Protein AF-A0A318KKP7-F1 (afdb_monomer_lite)

Foldseek 3Di:
DVCLLPPDDDPVNLVLVLLVVCVVVPHDRPVPDDDDDDDPLSDQDDDDPQFQKQFAKKFQWPQFEPADGGDIDGDDSDDDDDDDDDPVNCPVSVLLVLVQQADEPDNVDDGAGHPVDPVCRVPWIKIWTWIATNNDTDIDIDTVVDRRDSSRHSDYRDDPVSVCVVPVPPDPPPVQDPPVVSVVCCVPPSVVVSVVVVVVVVVVDDPDCPVVPVVCPPDPVNVVVVVVVVQVPDPPRPPPVPPPVPPPPDDD

Radius of gyration: 27.99 Å; chains: 1; bounding box: 75×48×77 Å

Structure (mmCIF, N/CA/C/O backbone):
data_AF-A0A318KKP7-F1
#
_entry.id   AF-A0A318KKP7-F1
#
loop_
_atom_site.group_PDB
_atom_site.id
_atom_site.type_symbol
_atom_site.label_atom_id
_atom_site.label_alt_id
_atom_site.label_comp_id
_atom_site.label_asym_id
_atom_site.label_entity_id
_atom_site.label_seq_id
_atom_site.pdbx_PDB_ins_code
_atom_site.Cartn_x
_atom_site.Cartn_y
_atom_site.Cartn_z
_atom_site.occupancy
_atom_site.B_iso_or_equiv
_atom_site.auth_seq_id
_atom_site.auth_comp_id
_atom_site.auth_asym_id
_atom_site.auth_atom_id
_atom_site.pdbx_PDB_model_num
ATOM 1 N N . MET A 1 1 ? 14.907 -3.553 -11.449 1.00 45.72 1 MET A N 1
ATOM 2 C CA . MET A 1 1 ? 14.123 -4.561 -10.695 1.00 45.72 1 MET A CA 1
ATOM 3 C C . MET A 1 1 ? 13.084 -3.948 -9.751 1.00 45.72 1 MET A C 1
ATOM 5 O O . MET A 1 1 ? 11.955 -4.408 -9.798 1.00 45.72 1 MET A O 1
ATOM 9 N N . ARG A 1 2 ? 13.374 -2.872 -8.989 1.00 40.62 2 ARG A N 1
ATOM 10 C CA . ARG A 1 2 ? 12.388 -2.161 -8.124 1.00 40.62 2 ARG A CA 1
ATOM 11 C C . ARG A 1 2 ? 11.028 -1.837 -8.784 1.00 40.62 2 ARG A C 1
ATOM 13 O O . ARG A 1 2 ? 10.021 -1.772 -8.095 1.00 40.62 2 ARG A O 1
ATOM 20 N N . ARG A 1 3 ? 10.989 -1.646 -10.108 1.00 49.69 3 ARG A N 1
ATOM 21 C CA . ARG A 1 3 ? 9.778 -1.257 -10.857 1.00 49.69 3 ARG A CA 1
ATOM 22 C C . ARG A 1 3 ? 8.903 -2.411 -11.344 1.00 49.69 3 ARG A C 1
ATOM 24 O O . ARG A 1 3 ? 7.783 -2.170 -11.757 1.00 49.69 3 ARG A O 1
ATOM 31 N N . LEU A 1 4 ? 9.390 -3.650 -11.279 1.00 43.56 4 LEU A N 1
ATOM 32 C CA . LEU A 1 4 ? 8.602 -4.828 -11.656 1.00 43.56 4 LEU A CA 1
ATOM 33 C C . LEU A 1 4 ? 7.546 -5.187 -10.595 1.00 43.56 4 LEU A C 1
ATOM 35 O O . LEU A 1 4 ? 6.526 -5.770 -10.927 1.00 43.56 4 LEU A O 1
ATOM 39 N N . PHE A 1 5 ? 7.773 -4.773 -9.344 1.00 45.41 5 PHE A N 1
ATOM 40 C CA . PHE A 1 5 ? 6.829 -4.901 -8.226 1.00 45.41 5 PHE A CA 1
ATOM 41 C C . PHE A 1 5 ? 5.981 -3.636 -8.007 1.00 45.41 5 PHE A C 1
ATOM 43 O O . PHE A 1 5 ? 5.193 -3.566 -7.066 1.00 45.41 5 PHE A O 1
ATOM 50 N N . GLN A 1 6 ? 6.158 -2.600 -8.834 1.00 47.88 6 GLN A N 1
ATOM 51 C CA . GLN A 1 6 ? 5.255 -1.453 -8.829 1.00 47.88 6 GLN A CA 1
ATOM 52 C C . GLN A 1 6 ? 4.028 -1.830 -9.661 1.00 47.88 6 GLN A C 1
ATOM 54 O O . GLN A 1 6 ? 4.164 -2.169 -10.831 1.00 47.88 6 GLN A O 1
ATOM 59 N N . ASN A 1 7 ? 2.834 -1.740 -9.063 1.00 47.88 7 ASN A N 1
ATOM 60 C CA . ASN A 1 7 ? 1.544 -2.090 -9.684 1.00 47.88 7 ASN A CA 1
ATOM 61 C C . ASN A 1 7 ? 1.228 -1.336 -10.994 1.00 47.88 7 ASN A C 1
ATOM 63 O O . ASN A 1 7 ? 0.222 -1.624 -11.637 1.00 47.88 7 ASN A O 1
ATOM 67 N N . THR A 1 8 ? 2.055 -0.371 -11.400 1.00 53.19 8 THR A N 1
ATOM 68 C CA . THR A 1 8 ? 1.902 0.389 -12.639 1.00 53.19 8 THR A CA 1
ATOM 69 C C . THR A 1 8 ? 3.241 0.538 -13.355 1.00 53.19 8 THR A C 1
ATOM 71 O O . THR A 1 8 ? 4.118 1.287 -12.924 1.00 53.19 8 THR A O 1
ATOM 74 N N . LEU A 1 9 ? 3.369 -0.163 -14.482 1.00 65.12 9 LEU A N 1
ATOM 75 C CA . LEU A 1 9 ? 4.415 0.032 -15.487 1.00 65.12 9 LEU A CA 1
ATOM 76 C C . LEU A 1 9 ? 4.058 1.268 -16.326 1.00 65.12 9 LEU A C 1
ATOM 78 O O . LEU A 1 9 ? 3.361 1.168 -17.337 1.00 65.12 9 LEU A O 1
ATOM 82 N N . ASP A 1 10 ? 4.483 2.445 -15.871 1.00 71.19 10 ASP A N 1
ATOM 83 C CA . ASP A 1 10 ? 4.349 3.680 -16.644 1.00 71.19 10 ASP A CA 1
ATOM 84 C C . ASP A 1 10 ? 5.422 3.779 -17.748 1.00 71.19 10 ASP A C 1
ATOM 86 O O . ASP A 1 10 ? 6.400 3.023 -17.786 1.00 71.19 10 ASP A O 1
ATOM 90 N N . ASN A 1 11 ? 5.235 4.706 -18.692 1.00 76.12 11 ASN A N 1
ATOM 91 C CA . ASN A 1 11 ? 6.184 4.892 -19.796 1.00 76.12 11 ASN A CA 1
ATOM 92 C C . ASN A 1 11 ? 7.583 5.285 -19.286 1.00 76.12 11 ASN A C 1
ATOM 94 O O . ASN A 1 11 ? 8.581 4.809 -19.820 1.00 76.12 11 ASN A O 1
ATOM 98 N N . GLY A 1 12 ? 7.666 6.048 -18.190 1.00 80.25 12 GLY A N 1
ATOM 99 C CA . GLY A 1 12 ? 8.940 6.390 -17.554 1.00 80.25 12 GLY A CA 1
ATOM 100 C C . GLY A 1 12 ? 9.679 5.173 -16.981 1.00 80.25 12 GLY A C 1
ATOM 101 O O . GLY A 1 12 ? 10.904 5.094 -17.051 1.00 80.25 12 GLY A O 1
ATOM 102 N N . ALA A 1 13 ? 8.966 4.180 -16.442 1.00 76.38 13 ALA A N 1
ATOM 103 C CA . ALA A 1 13 ? 9.539 2.905 -16.017 1.00 76.38 13 ALA A CA 1
ATOM 104 C C . ALA A 1 13 ? 10.099 2.099 -17.182 1.00 76.38 13 ALA A C 1
ATOM 106 O O . ALA A 1 13 ? 11.169 1.509 -17.037 1.00 76.38 13 ALA A O 1
ATOM 107 N N . LEU A 1 14 ? 9.424 2.102 -18.330 1.00 82.00 14 LEU A N 1
ATOM 108 C CA . LEU A 1 14 ? 9.930 1.451 -19.538 1.00 82.00 14 LEU A CA 1
ATOM 109 C C . LEU A 1 14 ? 11.170 2.151 -20.095 1.00 82.00 14 LEU A C 1
ATOM 111 O O . LEU A 1 14 ? 12.113 1.473 -20.502 1.00 82.00 14 LEU A O 1
ATOM 115 N N . ASP A 1 15 ? 11.205 3.482 -20.072 1.00 84.19 15 ASP A N 1
ATOM 116 C CA . ASP A 1 15 ? 12.371 4.264 -20.495 1.00 84.19 15 ASP A CA 1
ATOM 117 C C . ASP A 1 15 ? 13.596 3.963 -19.633 1.00 84.19 15 ASP A C 1
ATOM 119 O O . ASP A 1 15 ? 14.684 3.704 -20.152 1.00 84.19 15 ASP A O 1
ATOM 123 N N . ASP A 1 16 ? 13.407 3.918 -18.317 1.00 83.12 16 ASP A N 1
ATOM 124 C CA . ASP A 1 16 ? 14.482 3.606 -17.383 1.00 83.12 16 ASP A CA 1
ATOM 125 C C . ASP A 1 16 ? 14.960 2.154 -17.525 1.00 83.12 16 ASP A C 1
ATOM 127 O O . ASP A 1 16 ? 16.164 1.897 -17.478 1.00 83.12 16 ASP A O 1
ATOM 131 N N . LEU A 1 17 ? 14.045 1.196 -17.730 1.00 84.31 17 LEU A N 1
ATOM 132 C CA . LEU A 1 17 ? 14.397 -0.202 -18.012 1.00 84.31 17 LEU A CA 1
ATOM 133 C C . LEU A 1 17 ? 15.201 -0.327 -19.308 1.00 84.31 17 LEU A C 1
ATOM 135 O O . LEU A 1 17 ? 16.192 -1.056 -19.346 1.00 84.31 17 LEU A O 1
ATOM 139 N N . TYR A 1 18 ? 14.809 0.410 -20.346 1.00 86.50 18 TYR A N 1
ATOM 140 C CA . TYR A 1 18 ? 15.514 0.428 -21.621 1.00 86.50 18 TYR A CA 1
ATOM 141 C C . TYR A 1 18 ? 16.923 1.028 -21.493 1.00 86.50 18 TYR A C 1
ATOM 143 O O . TYR A 1 18 ? 17.888 0.455 -21.999 1.00 86.50 18 TYR A O 1
ATOM 151 N N . ALA A 1 19 ? 17.074 2.127 -20.749 1.00 85.88 19 ALA A N 1
ATOM 152 C CA . ALA A 1 19 ? 18.379 2.721 -20.461 1.00 85.88 19 ALA A CA 1
ATOM 153 C C . ALA A 1 19 ? 19.286 1.778 -19.649 1.00 85.88 19 ALA A C 1
ATOM 155 O O . ALA A 1 19 ? 20.465 1.621 -19.969 1.00 85.88 19 ALA A O 1
ATOM 156 N N . MET A 1 20 ? 18.735 1.083 -18.649 1.00 85.12 20 MET A N 1
ATOM 157 C CA . MET A 1 20 ? 19.473 0.075 -17.878 1.00 85.12 20 MET A CA 1
ATOM 158 C C . MET A 1 20 ? 19.903 -1.120 -18.743 1.00 85.12 20 MET A C 1
ATOM 160 O O . MET A 1 20 ? 21.027 -1.600 -18.593 1.00 85.12 20 MET A O 1
ATOM 164 N N . LEU A 1 21 ? 19.056 -1.575 -19.676 1.00 85.94 21 LEU A N 1
ATOM 165 C CA . LEU A 1 21 ? 19.415 -2.624 -20.636 1.00 85.94 21 LEU A CA 1
ATOM 166 C C . LEU A 1 21 ? 20.615 -2.198 -21.493 1.00 85.94 21 LEU A C 1
ATOM 168 O O . LEU A 1 21 ? 21.586 -2.946 -21.605 1.00 85.94 21 LEU A O 1
ATOM 172 N N . LYS A 1 22 ? 20.594 -0.978 -22.036 1.00 84.25 22 LYS A N 1
ATOM 173 C CA . LYS A 1 22 ? 21.719 -0.405 -22.791 1.00 84.25 22 LYS A CA 1
ATOM 174 C C . LYS A 1 22 ? 22.996 -0.296 -21.957 1.00 84.25 22 LYS A C 1
ATOM 176 O O . LYS A 1 22 ? 24.068 -0.693 -22.414 1.00 84.25 22 LYS A O 1
ATOM 181 N N . SER A 1 23 ? 22.874 0.169 -20.716 1.00 85.69 23 SER A N 1
ATOM 182 C CA . SER A 1 23 ? 23.992 0.247 -19.771 1.00 85.69 23 SER A CA 1
ATOM 183 C C . SER A 1 23 ? 24.607 -1.127 -19.487 1.00 85.69 23 SER A C 1
ATOM 185 O O . SER A 1 23 ? 25.830 -1.272 -19.486 1.00 85.69 23 SER A O 1
ATOM 187 N N . SER A 1 24 ? 23.783 -2.178 -19.379 1.00 82.50 24 SER A N 1
ATOM 188 C CA . SER A 1 24 ? 24.258 -3.553 -19.151 1.00 82.50 24 SER A CA 1
ATOM 189 C C . SER A 1 24 ? 25.133 -4.114 -20.282 1.00 82.50 24 SER A C 1
ATOM 191 O O . SER A 1 24 ? 26.017 -4.932 -20.025 1.00 82.50 24 SER A O 1
ATOM 193 N N . VAL A 1 25 ? 24.942 -3.642 -21.521 1.00 83.19 25 VAL A N 1
ATOM 194 C CA . VAL A 1 25 ? 25.795 -3.986 -22.675 1.00 83.19 25 VAL A CA 1
ATOM 195 C C . VAL A 1 25 ? 26.921 -2.968 -22.906 1.00 83.19 25 VAL A C 1
ATOM 197 O O . VAL A 1 25 ? 27.724 -3.120 -23.827 1.00 83.19 25 VAL A O 1
ATOM 200 N N . GLY A 1 26 ? 27.034 -1.963 -22.032 1.00 79.81 26 GLY A N 1
ATOM 201 C CA . GLY A 1 26 ? 28.121 -0.991 -22.005 1.00 79.81 26 GLY A CA 1
ATOM 202 C C . GLY A 1 26 ? 27.895 0.271 -22.836 1.00 79.81 26 GLY A C 1
ATOM 203 O O . GLY A 1 26 ? 28.882 0.927 -23.175 1.00 79.81 26 GLY A O 1
ATOM 204 N N . LEU A 1 27 ? 26.644 0.603 -23.174 1.00 81.81 27 LEU A N 1
ATOM 205 C CA . LEU A 1 27 ? 26.275 1.910 -23.724 1.00 81.81 27 LEU A CA 1
ATOM 206 C C . LEU A 1 27 ? 26.080 2.908 -22.579 1.00 81.81 27 LEU A C 1
ATOM 208 O O . LEU A 1 27 ? 25.471 2.582 -21.564 1.00 81.81 27 LEU A O 1
ATOM 212 N N . VAL A 1 28 ? 26.594 4.126 -22.735 1.00 82.06 28 VAL A N 1
ATOM 213 C CA . VAL A 1 28 ? 26.529 5.145 -21.680 1.00 82.06 28 VAL A CA 1
ATOM 214 C C . VAL A 1 28 ? 25.075 5.532 -21.421 1.00 82.06 28 VAL A C 1
ATOM 216 O O . VAL A 1 28 ? 24.368 5.947 -22.336 1.00 82.06 28 VAL A O 1
ATOM 219 N N . ASP A 1 29 ? 24.646 5.426 -20.165 1.00 82.00 29 ASP A N 1
ATOM 220 C CA . ASP A 1 29 ? 23.401 6.032 -19.705 1.00 82.00 29 ASP A CA 1
ATOM 221 C C . ASP A 1 29 ? 23.683 7.472 -19.243 1.00 82.00 29 ASP A C 1
ATOM 223 O O . ASP A 1 29 ? 24.410 7.647 -18.260 1.00 82.00 29 ASP A O 1
ATOM 227 N N . PRO A 1 30 ? 23.107 8.503 -19.892 1.00 76.94 30 PRO A N 1
ATOM 228 C CA . PRO A 1 30 ? 23.309 9.905 -19.516 1.00 76.94 30 PRO A CA 1
ATOM 229 C C . PRO A 1 30 ? 22.932 10.221 -18.064 1.00 76.94 30 PRO A C 1
ATOM 231 O O . PRO A 1 30 ? 23.436 11.185 -17.495 1.00 76.94 30 PRO A O 1
ATOM 234 N N . TYR A 1 31 ? 22.050 9.415 -17.467 1.00 80.88 31 TYR A N 1
ATOM 235 C CA . TYR A 1 31 ? 21.530 9.625 -16.116 1.00 80.88 31 TYR A CA 1
ATOM 236 C C . TYR A 1 31 ? 22.149 8.685 -15.072 1.00 80.88 31 TYR A C 1
ATOM 238 O O . TYR A 1 31 ? 21.756 8.736 -13.908 1.00 80.88 31 TYR A O 1
ATOM 246 N N . GLY A 1 32 ? 23.100 7.827 -15.466 1.00 79.25 32 GLY A N 1
ATOM 247 C CA . GLY A 1 32 ? 23.837 6.955 -14.545 1.00 79.25 32 GLY A CA 1
ATOM 248 C C . GLY A 1 32 ? 22.955 6.022 -13.710 1.00 79.25 32 GLY A C 1
ATOM 249 O O . GLY A 1 32 ? 23.274 5.746 -12.552 1.00 79.25 32 GLY A O 1
ATOM 250 N N . ARG A 1 33 ? 21.825 5.556 -14.254 1.00 80.56 33 ARG A N 1
ATOM 251 C CA . ARG A 1 33 ? 20.871 4.722 -13.518 1.00 80.56 33 ARG A CA 1
ATOM 252 C C . ARG A 1 33 ? 21.504 3.374 -13.191 1.00 80.56 33 ARG A C 1
ATOM 254 O O . ARG A 1 33 ? 22.073 2.709 -14.057 1.00 80.56 33 ARG A O 1
ATOM 261 N N . THR A 1 34 ? 21.336 2.929 -11.949 1.00 75.75 34 THR A N 1
ATOM 262 C CA . THR A 1 34 ? 21.840 1.636 -11.478 1.00 75.75 34 THR A CA 1
ATOM 263 C C . THR A 1 34 ? 20.695 0.704 -11.072 1.00 75.75 34 THR A C 1
ATOM 265 O O . THR A 1 34 ? 19.722 1.131 -10.438 1.00 75.75 34 THR A O 1
ATOM 268 N N . PRO A 1 35 ? 20.761 -0.590 -11.435 1.00 72.75 35 PRO A N 1
ATOM 269 C CA . PRO A 1 35 ? 19.758 -1.551 -11.010 1.00 72.75 35 PRO A CA 1
ATOM 270 C C . PRO A 1 35 ? 19.915 -1.848 -9.513 1.00 72.75 35 PRO A C 1
ATOM 272 O O . PRO A 1 35 ? 20.942 -2.355 -9.076 1.00 72.75 35 PRO A O 1
ATOM 275 N N . ALA A 1 36 ? 18.866 -1.591 -8.731 1.00 74.88 36 ALA A N 1
ATOM 276 C CA . ALA A 1 36 ? 18.776 -2.063 -7.350 1.00 74.88 36 ALA A CA 1
ATOM 277 C C . ALA A 1 36 ? 18.428 -3.570 -7.324 1.00 74.88 36 ALA A C 1
ATOM 279 O O . ALA A 1 36 ? 17.392 -3.936 -7.903 1.00 74.88 36 ALA A O 1
ATOM 280 N N . PRO A 1 37 ? 19.251 -4.434 -6.691 1.00 69.50 37 PRO A N 1
ATOM 281 C CA . PRO A 1 37 ? 18.959 -5.859 -6.529 1.00 69.50 37 PRO A CA 1
ATOM 282 C C . PRO A 1 37 ? 17.680 -6.118 -5.728 1.00 69.50 37 PRO A C 1
ATOM 284 O O . PRO A 1 37 ? 17.201 -5.263 -4.982 1.00 69.50 37 PRO A O 1
ATOM 287 N N . LEU A 1 38 ? 17.124 -7.322 -5.877 1.00 60.47 38 LEU A N 1
ATOM 288 C CA . LEU A 1 38 ? 16.048 -7.788 -5.010 1.00 60.47 38 LEU A CA 1
ATOM 289 C C . LEU A 1 38 ? 16.592 -7.925 -3.573 1.00 60.47 38 LEU A C 1
ATOM 291 O O . LEU A 1 38 ? 17.623 -8.561 -3.379 1.00 60.47 38 LEU A O 1
ATOM 295 N N . CYS A 1 39 ? 15.919 -7.343 -2.580 1.00 61.31 39 CYS A N 1
ATOM 296 C CA . CYS A 1 39 ? 16.236 -7.497 -1.165 1.00 61.31 39 CYS A CA 1
ATOM 297 C C . CYS A 1 39 ? 14.995 -7.996 -0.419 1.00 61.31 39 CYS A C 1
ATOM 299 O O . CYS A 1 39 ? 13.905 -8.085 -0.989 1.00 61.31 39 CYS A O 1
ATOM 301 N N . GLN A 1 40 ? 15.167 -8.324 0.859 1.00 60.50 40 GLN A N 1
ATOM 302 C CA . GLN A 1 40 ? 14.099 -8.844 1.709 1.00 60.50 40 GLN A CA 1
ATOM 303 C C . GLN A 1 40 ? 12.921 -7.863 1.845 1.00 60.50 40 GLN A C 1
ATOM 305 O O . GLN A 1 40 ? 11.782 -8.309 1.906 1.00 60.50 40 GLN A O 1
ATOM 310 N N . ASP A 1 41 ? 13.170 -6.552 1.748 1.00 58.62 41 ASP A N 1
ATOM 311 C CA . ASP A 1 41 ? 12.123 -5.515 1.730 1.00 58.62 41 ASP A CA 1
ATOM 312 C C . ASP A 1 41 ? 11.204 -5.594 0.496 1.00 58.62 41 ASP A C 1
ATOM 314 O O . ASP A 1 41 ? 10.139 -4.979 0.468 1.00 58.62 41 ASP A O 1
ATOM 318 N N . HIS A 1 42 ? 11.613 -6.321 -0.551 1.00 58.44 42 HIS A N 1
ATOM 319 C CA . HIS A 1 42 ? 10.830 -6.518 -1.774 1.00 58.44 42 HIS A CA 1
ATOM 320 C C . HIS A 1 42 ? 10.004 -7.812 -1.758 1.00 58.44 42 HIS A C 1
ATOM 322 O O . HIS A 1 42 ? 9.198 -8.024 -2.666 1.00 58.44 42 HIS A O 1
ATOM 328 N N . LEU A 1 43 ? 10.216 -8.691 -0.775 1.00 59.75 43 LEU A N 1
ATOM 329 C CA . LEU A 1 43 ? 9.534 -9.978 -0.683 1.00 59.75 43 LEU A CA 1
ATOM 330 C C . LEU A 1 43 ? 8.349 -9.907 0.289 1.00 59.75 43 LEU A C 1
ATOM 332 O O . LEU A 1 43 ? 8.422 -9.223 1.310 1.00 59.75 43 LEU A O 1
ATOM 336 N N . PRO A 1 44 ? 7.249 -10.630 0.009 1.00 52.97 44 PRO A N 1
ATOM 337 C CA . PRO A 1 44 ? 6.169 -10.772 0.974 1.00 52.97 44 PRO A CA 1
ATOM 338 C C . PRO A 1 44 ? 6.694 -11.465 2.238 1.00 52.97 44 PRO A C 1
ATOM 340 O O . PRO A 1 44 ? 7.291 -12.539 2.173 1.00 52.97 44 PRO A O 1
ATOM 343 N N . VAL A 1 45 ? 6.445 -10.866 3.399 1.00 56.22 45 VAL A N 1
ATOM 344 C CA . VAL A 1 45 ? 6.813 -11.459 4.685 1.00 56.22 45 VAL A CA 1
ATOM 345 C C . VAL A 1 45 ? 5.828 -12.581 5.009 1.00 56.22 45 VAL A C 1
ATOM 347 O O . VAL A 1 45 ? 4.657 -12.334 5.294 1.00 56.22 45 VAL A O 1
ATOM 350 N N . THR A 1 46 ? 6.288 -13.829 4.970 1.00 50.84 46 THR A N 1
ATOM 351 C CA . THR A 1 46 ? 5.588 -14.959 5.593 1.00 50.84 46 THR A CA 1
ATOM 352 C C . THR A 1 46 ? 5.905 -14.964 7.081 1.00 50.84 46 THR A C 1
ATOM 354 O O . THR A 1 46 ? 6.980 -15.406 7.481 1.00 50.84 46 THR A O 1
ATOM 357 N N . ALA A 1 47 ? 4.985 -14.464 7.905 1.00 52.59 47 ALA A N 1
ATOM 358 C CA . ALA A 1 47 ? 5.086 -14.652 9.347 1.00 52.59 47 ALA A CA 1
ATOM 359 C C . ALA A 1 47 ? 4.946 -16.140 9.698 1.00 52.59 47 ALA A C 1
ATOM 361 O O . ALA A 1 47 ? 4.131 -16.861 9.110 1.00 52.59 47 ALA A O 1
ATOM 362 N N . ALA A 1 48 ? 5.739 -16.604 10.664 1.00 52.72 48 ALA A N 1
ATOM 363 C CA . ALA A 1 48 ? 5.548 -17.917 11.262 1.00 52.72 48 ALA A CA 1
ATOM 364 C C . ALA A 1 48 ? 4.158 -17.981 11.928 1.00 52.72 48 ALA A C 1
ATOM 366 O O . ALA A 1 48 ? 3.651 -16.975 12.420 1.00 52.72 48 ALA A O 1
ATOM 367 N N . LYS A 1 49 ? 3.535 -19.169 11.962 1.00 50.19 49 LYS A N 1
ATOM 368 C CA . LYS A 1 49 ? 2.141 -19.388 12.418 1.00 50.19 49 LYS A CA 1
ATOM 369 C C . LYS A 1 49 ? 1.784 -18.812 13.806 1.00 50.19 49 LYS A C 1
ATOM 371 O O . LYS A 1 49 ? 0.598 -18.683 14.080 1.00 50.19 49 LYS A O 1
ATOM 376 N N . ASN A 1 50 ? 2.760 -18.462 14.649 1.00 51.66 50 ASN A N 1
ATOM 377 C CA . ASN A 1 50 ? 2.542 -17.915 15.995 1.00 51.66 50 ASN A CA 1
ATOM 378 C C . ASN A 1 50 ? 2.705 -16.385 16.121 1.00 51.66 50 ASN A C 1
ATOM 380 O O . ASN A 1 50 ? 2.476 -15.865 17.209 1.00 51.66 50 ASN A O 1
ATOM 384 N N . ASP A 1 51 ? 3.017 -15.665 15.037 1.00 65.56 51 ASP A N 1
ATOM 385 C CA . ASP A 1 51 ? 3.247 -14.205 15.051 1.00 65.56 51 ASP A CA 1
ATOM 386 C C . ASP A 1 51 ? 2.150 -13.402 14.322 1.00 65.56 51 ASP A C 1
ATOM 388 O O . ASP A 1 51 ? 2.365 -12.264 13.905 1.00 65.56 51 ASP A O 1
ATOM 392 N N . ALA A 1 52 ? 0.962 -13.982 14.118 1.00 74.50 52 ALA A N 1
ATOM 393 C CA . ALA A 1 52 ? -0.136 -13.272 13.463 1.00 74.50 52 ALA A CA 1
ATOM 394 C C . ALA A 1 52 ? -0.619 -12.098 14.334 1.00 74.50 52 ALA A C 1
ATOM 396 O O . ALA A 1 52 ? -1.042 -12.297 15.475 1.00 74.50 52 ALA A O 1
ATOM 397 N N . ALA A 1 53 ? -0.567 -10.880 13.789 1.00 87.31 53 ALA A N 1
ATOM 398 C CA . ALA A 1 53 ? -0.984 -9.680 14.498 1.00 87.31 53 ALA A CA 1
ATOM 399 C C . ALA A 1 53 ? -2.512 -9.589 14.584 1.00 87.31 53 ALA A C 1
ATOM 401 O O . ALA A 1 53 ? -3.215 -9.675 13.574 1.00 87.31 53 ALA A O 1
ATOM 402 N N . VAL A 1 54 ? -3.028 -9.350 15.788 1.00 91.69 54 VAL A N 1
ATOM 403 C CA . VAL A 1 54 ? -4.439 -9.010 16.010 1.00 91.69 54 VAL A CA 1
ATOM 404 C C . VAL A 1 54 ? -4.568 -7.493 16.059 1.00 91.69 54 VAL A C 1
ATOM 406 O O . VAL A 1 54 ? -3.945 -6.853 16.899 1.00 91.69 54 VAL A O 1
ATOM 409 N N . LEU A 1 55 ? -5.375 -6.907 15.174 1.00 93.69 55 LEU A N 1
ATOM 410 C CA . LEU A 1 55 ? -5.636 -5.466 15.169 1.00 93.69 55 LEU A CA 1
ATOM 411 C C . LEU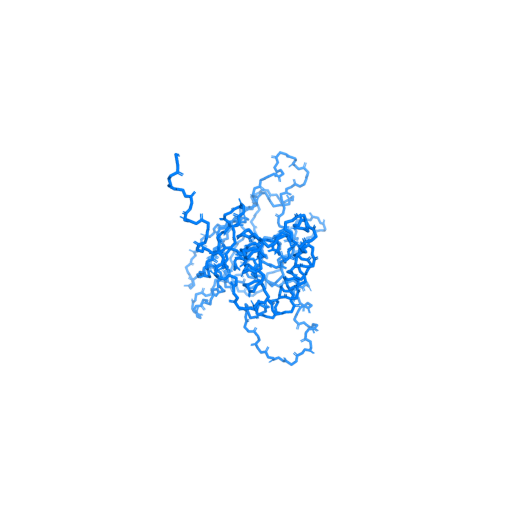 A 1 55 ? -6.549 -5.080 16.339 1.00 93.69 55 LEU A C 1
ATOM 413 O O . LEU A 1 55 ? -7.662 -5.589 16.444 1.00 93.69 55 LEU A O 1
ATOM 417 N N . VAL A 1 56 ? -6.099 -4.151 17.183 1.00 95.75 56 VAL A N 1
ATOM 418 C CA . VAL A 1 56 ? -6.847 -3.676 18.359 1.00 95.75 56 VAL A CA 1
ATOM 419 C C . VAL A 1 56 ? -7.371 -2.264 18.147 1.00 95.75 56 VAL A C 1
ATOM 421 O O . VAL A 1 56 ? -8.523 -1.977 18.470 1.00 95.75 56 VAL A O 1
ATOM 424 N N . ALA A 1 57 ? -6.556 -1.368 17.592 1.00 95.69 57 ALA A N 1
ATOM 425 C CA . ALA A 1 57 ? -6.998 -0.008 17.321 1.00 95.69 57 ALA A CA 1
ATOM 426 C C . ALA A 1 57 ? -6.234 0.653 16.176 1.00 95.69 57 ALA A C 1
ATOM 428 O O . ALA A 1 57 ? -5.068 0.360 15.925 1.00 95.69 57 ALA A O 1
ATOM 429 N N . LEU A 1 58 ? -6.901 1.605 15.531 1.00 94.81 58 LEU A N 1
ATOM 430 C CA . LEU A 1 58 ? -6.314 2.572 14.614 1.00 94.81 58 LEU A CA 1
ATOM 431 C C . LEU A 1 58 ? -6.510 3.972 15.208 1.00 94.81 58 LEU A C 1
ATOM 433 O O . LEU A 1 58 ? -7.645 4.405 15.430 1.00 94.81 58 LEU A O 1
ATOM 437 N N . LYS A 1 59 ? -5.404 4.658 15.489 1.00 93.88 59 LYS A N 1
ATOM 438 C CA . LYS A 1 59 ? -5.341 5.895 16.276 1.00 93.88 59 LYS A CA 1
ATOM 439 C C . LYS A 1 59 ? -4.442 6.935 15.615 1.00 93.88 59 LYS A C 1
ATOM 441 O O . LYS A 1 59 ? -3.782 6.660 14.613 1.00 93.88 59 LYS A O 1
ATOM 446 N N . ASP A 1 60 ? -4.445 8.140 16.184 1.00 91.06 60 ASP A N 1
ATOM 447 C CA . ASP A 1 60 ? -3.553 9.252 15.822 1.00 91.06 60 ASP A CA 1
ATOM 448 C C . ASP A 1 60 ? -3.492 9.542 14.319 1.00 91.06 60 ASP A C 1
ATOM 450 O O . ASP A 1 60 ? -2.456 9.925 13.774 1.00 91.06 60 ASP A O 1
ATOM 454 N N . ILE A 1 61 ? -4.618 9.358 13.628 1.00 90.75 61 ILE A N 1
ATOM 455 C CA . ILE A 1 61 ? -4.664 9.544 12.186 1.00 90.75 61 ILE A CA 1
ATOM 456 C C . ILE A 1 61 ? -4.480 11.025 11.866 1.00 90.75 61 ILE A C 1
ATOM 458 O O . ILE A 1 61 ? -5.253 11.882 12.304 1.00 90.75 61 ILE A O 1
ATOM 462 N N . ARG A 1 62 ? -3.469 11.325 11.052 1.00 88.88 62 ARG A N 1
ATOM 463 C CA . ARG A 1 62 ? -3.124 12.685 10.640 1.00 88.88 62 ARG A CA 1
ATOM 464 C C . ARG A 1 62 ? -2.977 12.758 9.135 1.00 88.88 62 ARG A C 1
ATOM 466 O O . ARG A 1 62 ? -2.469 11.847 8.489 1.00 88.88 62 ARG A O 1
ATOM 473 N N . ASN A 1 63 ? -3.409 13.888 8.583 1.00 87.62 63 ASN A N 1
ATOM 474 C CA . ASN A 1 63 ? -3.304 14.195 7.156 1.00 87.62 63 ASN A CA 1
ATOM 475 C C . ASN A 1 63 ? -3.956 13.124 6.258 1.00 87.62 63 ASN A C 1
ATOM 477 O O . ASN A 1 63 ? -3.476 12.856 5.163 1.00 87.62 63 ASN A O 1
ATOM 481 N N . VAL A 1 64 ? -5.057 12.516 6.711 1.00 85.25 64 VAL A N 1
ATOM 482 C CA . VAL A 1 64 ? -5.851 11.553 5.934 1.00 85.25 64 VAL A CA 1
ATOM 483 C C . VAL A 1 64 ? -7.227 12.144 5.653 1.00 85.25 64 VAL A C 1
ATOM 485 O O . VAL A 1 64 ? -8.059 12.274 6.551 1.00 85.25 64 VAL A O 1
ATOM 488 N N . ASN A 1 65 ? -7.495 12.447 4.385 1.00 85.38 65 ASN A N 1
ATOM 489 C CA . ASN A 1 65 ? -8.736 13.029 3.883 1.00 85.38 65 ASN A CA 1
ATOM 490 C C . ASN A 1 65 ? -9.224 14.165 4.805 1.00 85.38 65 ASN A C 1
ATOM 492 O O . ASN A 1 65 ? -8.435 14.991 5.251 1.00 85.38 65 ASN A O 1
ATOM 496 N N . ARG A 1 66 ? -10.524 14.198 5.112 1.00 83.81 66 ARG A N 1
ATOM 497 C CA . ARG A 1 66 ? -11.131 15.089 6.108 1.00 83.81 66 ARG A CA 1
ATOM 498 C C . ARG A 1 66 ? -11.479 14.324 7.394 1.00 83.81 66 ARG A C 1
ATOM 500 O O . ARG A 1 66 ? -12.555 14.521 7.952 1.00 83.81 66 ARG A O 1
ATOM 507 N N . LEU A 1 67 ? -10.623 13.392 7.818 1.00 84.50 67 LEU A N 1
ATOM 508 C CA . LEU A 1 67 ? -10.808 12.728 9.109 1.00 84.50 67 LEU A CA 1
ATOM 509 C C . LEU A 1 67 ? -10.527 13.717 10.242 1.00 84.50 67 LEU A C 1
ATOM 511 O O . LEU A 1 67 ? -9.594 14.517 10.161 1.00 84.50 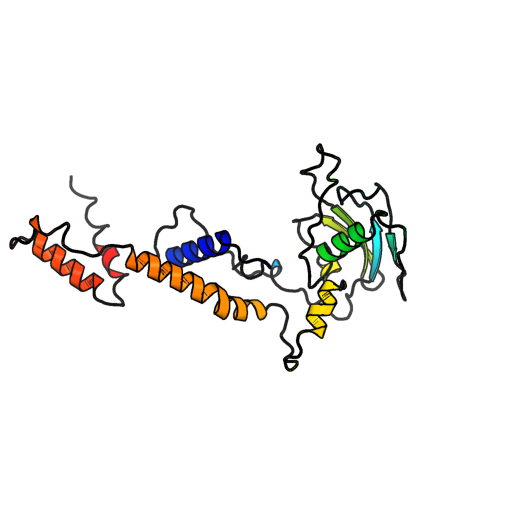67 LEU A O 1
ATOM 515 N N . ALA A 1 68 ? -11.363 13.682 11.279 1.00 80.38 68 ALA A N 1
ATOM 516 C CA . ALA A 1 68 ? -11.155 14.504 12.460 1.00 80.38 68 ALA A CA 1
ATOM 517 C C . ALA A 1 68 ? -9.896 14.040 13.206 1.00 80.38 68 ALA A C 1
ATOM 519 O O . ALA A 1 68 ? -9.609 12.844 13.280 1.00 80.38 68 ALA A O 1
ATOM 520 N N . ALA A 1 69 ? -9.153 14.997 13.762 1.00 78.25 69 ALA A N 1
ATOM 521 C CA . ALA A 1 69 ? -8.003 14.691 14.600 1.00 78.25 69 ALA A CA 1
ATOM 522 C C . ALA A 1 69 ? -8.439 13.921 15.858 1.00 78.25 69 ALA A C 1
ATOM 524 O O . ALA A 1 69 ? -9.564 14.086 16.334 1.00 78.25 69 ALA A O 1
ATOM 525 N N . ASN A 1 70 ? -7.527 13.112 16.401 1.00 79.19 70 ASN A N 1
ATOM 526 C CA . ASN A 1 70 ? -7.703 12.360 17.651 1.00 79.19 70 ASN A CA 1
ATOM 527 C C . ASN A 1 70 ? -8.876 11.361 17.639 1.00 79.19 70 ASN A C 1
ATOM 529 O O . ASN A 1 70 ? -9.404 11.000 18.688 1.00 79.19 70 ASN A O 1
ATOM 533 N N . GLN A 1 71 ? -9.301 10.914 16.455 1.00 82.62 71 GLN A N 1
ATOM 534 C CA . GLN A 1 71 ? -10.269 9.832 16.333 1.00 82.62 71 GLN A CA 1
ATOM 535 C C . GLN A 1 71 ? -9.580 8.483 16.519 1.00 82.62 71 GLN A C 1
ATOM 537 O O . GLN A 1 71 ? -8.594 8.189 15.841 1.00 82.62 71 GLN A O 1
ATOM 542 N N . ASN A 1 72 ? -10.161 7.656 17.385 1.00 89.88 72 ASN A N 1
ATOM 543 C CA . ASN A 1 72 ? -9.696 6.305 17.661 1.00 89.88 72 ASN A CA 1
ATOM 544 C C . ASN A 1 72 ? -10.754 5.306 17.206 1.00 89.88 72 ASN A C 1
ATOM 546 O O . ASN A 1 72 ? -11.895 5.336 17.669 1.00 89.88 72 ASN A O 1
ATOM 550 N N . LEU A 1 73 ? -10.359 4.417 16.305 1.00 92.56 73 LEU A N 1
ATOM 551 C CA . LEU A 1 73 ? -11.191 3.334 15.815 1.00 92.56 73 LEU A CA 1
ATOM 552 C C . LEU A 1 73 ? -10.748 2.040 16.496 1.00 92.56 73 LEU A C 1
ATOM 554 O O . LEU A 1 73 ? -9.675 1.522 16.196 1.00 92.56 73 LEU A O 1
ATOM 558 N N . ASN A 1 74 ? -11.559 1.547 17.428 1.00 94.38 74 ASN A N 1
ATOM 559 C CA . ASN A 1 74 ? -11.265 0.330 18.180 1.00 94.38 74 ASN A CA 1
ATOM 560 C C . ASN A 1 74 ? -11.895 -0.887 17.498 1.00 94.38 74 ASN A C 1
ATOM 562 O O . ASN A 1 74 ? -13.022 -0.820 17.002 1.00 94.38 74 ASN A O 1
ATOM 566 N N . PHE A 1 75 ? -11.176 -2.002 17.524 1.00 94.69 75 PHE A N 1
ATOM 567 C CA . PHE A 1 75 ? -11.595 -3.282 16.975 1.00 94.69 75 PHE A CA 1
ATOM 568 C C . PHE A 1 75 ? -11.721 -4.308 18.099 1.00 94.69 75 PHE A C 1
ATOM 570 O O . PHE A 1 75 ? -10.932 -4.327 19.046 1.00 94.69 75 PHE A O 1
ATOM 577 N N . SER A 1 76 ? -12.727 -5.174 17.996 1.00 93.06 76 SER A N 1
ATOM 578 C CA . SER A 1 76 ? -12.816 -6.340 18.868 1.00 93.06 76 SER A CA 1
ATOM 579 C C . SER A 1 76 ? -11.688 -7.310 18.533 1.00 93.06 76 SER A C 1
ATOM 581 O O . SER A 1 76 ? -11.520 -7.684 17.373 1.00 93.06 76 SER A O 1
ATOM 583 N N . LYS A 1 77 ? -10.956 -7.764 19.555 1.00 90.50 77 LYS A N 1
ATOM 584 C CA . LYS A 1 77 ? -9.875 -8.752 19.403 1.00 90.50 77 LYS A CA 1
ATOM 585 C C . LYS A 1 77 ? -10.386 -10.097 18.877 1.00 90.50 77 LYS A C 1
ATOM 587 O O . LYS A 1 77 ? -9.636 -10.859 18.276 1.00 90.50 77 LYS A O 1
ATOM 592 N N . GLN A 1 78 ? -11.660 -10.401 19.129 1.00 89.44 78 GLN A N 1
ATOM 593 C CA . GLN A 1 78 ? -12.340 -11.602 18.655 1.00 89.44 78 GLN A CA 1
ATOM 594 C C . GLN A 1 78 ? -13.711 -11.251 18.070 1.00 89.44 78 GLN A C 1
ATOM 596 O O . GLN A 1 78 ? -14.443 -10.417 18.607 1.00 89.44 78 GLN A O 1
ATOM 601 N N . GLY A 1 79 ? -14.082 -11.927 16.983 1.00 90.75 79 GLY A N 1
ATOM 602 C CA . GLY A 1 79 ? -15.374 -11.753 16.321 1.00 90.75 79 GLY A CA 1
ATOM 603 C C . GLY A 1 79 ? -15.353 -10.698 15.216 1.00 90.75 79 GLY A C 1
ATOM 604 O O . GLY A 1 79 ? -14.359 -10.536 14.513 1.00 90.75 79 GLY A O 1
ATOM 605 N N . VAL A 1 80 ? -16.483 -10.013 15.031 1.00 91.94 80 VAL A N 1
ATOM 606 C CA . VAL A 1 80 ? -16.703 -9.074 13.923 1.00 91.94 80 VAL A CA 1
ATOM 607 C C . VAL A 1 80 ? -16.944 -7.674 14.476 1.00 91.94 80 VAL A C 1
ATOM 609 O O . VAL A 1 80 ? -17.809 -7.477 15.325 1.00 91.94 80 VAL A O 1
ATOM 612 N N . THR A 1 81 ? -16.204 -6.691 13.962 1.00 93.06 81 THR A N 1
ATOM 613 C CA . THR A 1 81 ? -16.429 -5.269 14.257 1.00 93.06 81 THR A CA 1
ATOM 614 C C . THR A 1 81 ? -17.119 -4.615 13.066 1.00 93.06 81 THR A C 1
ATOM 616 O O . THR A 1 81 ? -16.562 -4.588 11.970 1.00 93.06 81 THR A O 1
ATOM 619 N N . VAL A 1 82 ? -18.324 -4.076 13.268 1.00 92.31 82 VAL A N 1
ATOM 620 C CA . VAL A 1 82 ? -19.084 -3.380 12.218 1.00 92.31 82 VAL A CA 1
ATOM 621 C C . VAL A 1 82 ? -18.964 -1.873 12.412 1.00 92.31 82 VAL A C 1
ATOM 623 O O . VAL A 1 82 ? -19.394 -1.333 13.427 1.00 92.31 82 VAL A O 1
ATOM 626 N N . ILE A 1 83 ? -18.405 -1.186 11.415 1.00 89.62 83 ILE A N 1
ATOM 627 C CA . ILE A 1 83 ? -18.243 0.272 11.414 1.00 89.62 83 ILE A CA 1
ATOM 628 C C . ILE A 1 83 ? -19.222 0.869 10.407 1.00 89.62 83 ILE A C 1
ATOM 630 O O . ILE A 1 83 ? -19.127 0.620 9.205 1.00 89.62 83 ILE A O 1
ATOM 634 N N . TYR A 1 84 ? -20.148 1.688 10.892 1.00 91.00 84 TYR A N 1
ATOM 635 C CA . TYR A 1 84 ? -21.186 2.322 10.083 1.00 91.00 84 TYR A CA 1
ATOM 636 C C . TYR A 1 84 ? -21.297 3.817 10.403 1.00 91.00 84 TYR A C 1
ATOM 638 O O . TYR A 1 84 ? -20.694 4.325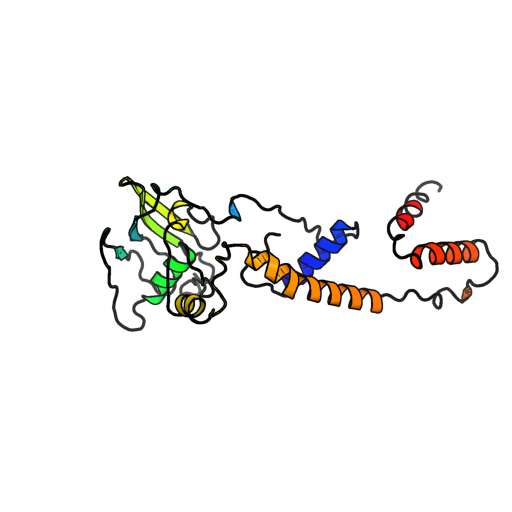 11.342 1.00 91.00 84 TYR A O 1
ATOM 646 N N . GLY A 1 85 ? -22.022 4.552 9.563 1.00 89.12 85 GLY A N 1
ATOM 647 C CA . GLY A 1 85 ? -22.194 5.997 9.699 1.00 89.12 85 GLY A CA 1
ATOM 648 C C . GLY A 1 85 ? -22.669 6.629 8.397 1.00 89.12 85 GLY A C 1
ATOM 649 O O . GLY A 1 85 ? -22.694 5.967 7.357 1.00 89.12 85 GLY A O 1
ATOM 650 N N . ALA A 1 86 ? -23.001 7.917 8.429 1.00 89.44 86 ALA A N 1
ATOM 651 C CA . ALA A 1 86 ? -23.499 8.643 7.261 1.00 89.44 86 ALA A CA 1
ATOM 652 C C . ALA A 1 86 ? -22.489 8.691 6.096 1.00 89.44 86 ALA A C 1
ATOM 654 O O . ALA A 1 86 ? -21.274 8.495 6.261 1.00 89.44 86 ALA A O 1
ATOM 655 N N . ASN A 1 87 ? -22.982 8.961 4.886 1.00 86.81 87 ASN A N 1
ATOM 656 C CA . ASN A 1 87 ? -22.118 9.281 3.750 1.00 86.81 87 ASN A CA 1
ATOM 657 C C . ASN A 1 87 ? -21.295 10.535 4.070 1.00 86.81 87 ASN A C 1
ATOM 659 O O . ASN A 1 87 ? -21.793 11.477 4.674 1.00 86.81 87 ASN A O 1
ATOM 663 N N . GLY A 1 88 ? -20.005 10.515 3.733 1.00 81.56 88 GLY A N 1
ATOM 664 C CA . GLY A 1 88 ? -19.080 11.590 4.104 1.00 81.56 88 GLY A CA 1
ATOM 665 C C . GLY A 1 88 ? -18.511 11.517 5.530 1.00 81.56 88 GLY A C 1
ATOM 666 O O . GLY A 1 88 ? -17.587 12.264 5.824 1.00 81.56 88 GLY A O 1
ATOM 667 N N . ALA A 1 89 ? -18.940 10.575 6.381 1.00 84.50 89 ALA A N 1
ATOM 668 C CA . ALA A 1 89 ? -18.416 10.424 7.751 1.00 84.50 89 ALA A CA 1
ATOM 669 C C . ALA A 1 89 ? -16.950 9.938 7.840 1.00 84.50 89 ALA A C 1
ATOM 671 O O . ALA A 1 89 ? -16.420 9.759 8.929 1.00 84.50 89 ALA A O 1
ATOM 672 N N . GLY A 1 90 ? -16.289 9.675 6.708 1.00 85.81 90 GLY A N 1
ATOM 673 C CA . GLY A 1 90 ? -14.872 9.299 6.681 1.00 85.81 90 GLY A CA 1
ATOM 674 C C . GLY A 1 90 ? -14.569 7.798 6.642 1.00 85.81 90 GLY A C 1
ATOM 675 O O . GLY A 1 90 ? -13.403 7.439 6.529 1.00 85.81 90 GLY A O 1
ATOM 676 N N . LYS A 1 91 ? -15.578 6.913 6.632 1.00 89.31 91 LYS A N 1
ATOM 677 C CA . LYS A 1 91 ? -15.414 5.438 6.581 1.00 89.31 91 LYS A CA 1
ATOM 678 C C . LYS A 1 91 ? -14.403 4.961 5.522 1.00 89.31 91 LYS A C 1
ATOM 680 O O . LYS A 1 91 ? -13.472 4.225 5.833 1.00 89.31 91 LYS A O 1
ATOM 685 N N . SER A 1 92 ? -14.524 5.447 4.284 1.00 87.31 92 SER A N 1
ATOM 686 C CA . SER A 1 92 ? -13.587 5.114 3.199 1.00 87.31 92 SER A CA 1
ATOM 687 C C . SER A 1 92 ? -12.170 5.645 3.445 1.00 87.31 92 SER A C 1
ATOM 689 O O . SER A 1 92 ? -11.209 5.084 2.938 1.00 87.31 92 SER A O 1
ATOM 691 N N . GLY A 1 93 ? -12.010 6.712 4.234 1.00 88.31 93 GLY A N 1
ATOM 692 C CA . GLY A 1 93 ? -10.700 7.206 4.662 1.00 88.31 93 GLY A CA 1
ATOM 693 C C . GLY A 1 93 ? -9.969 6.211 5.557 1.00 88.31 93 GLY A C 1
ATOM 694 O O . GLY A 1 93 ? -8.821 5.888 5.266 1.00 88.31 93 GLY A O 1
ATOM 695 N N . TYR A 1 94 ? -10.651 5.665 6.568 1.00 90.12 94 TYR A N 1
ATOM 696 C CA . TYR A 1 94 ? -10.096 4.601 7.413 1.00 90.12 94 TYR A CA 1
ATOM 697 C C . TYR A 1 94 ? -9.748 3.356 6.590 1.00 90.12 94 TYR A C 1
ATOM 699 O O . TYR A 1 94 ? -8.643 2.835 6.705 1.00 90.12 94 TYR A O 1
ATOM 707 N N . SER A 1 95 ? -10.647 2.927 5.696 1.00 88.00 95 SER A N 1
ATOM 708 C CA . SER A 1 95 ? -10.400 1.778 4.813 1.00 88.00 95 SER A CA 1
ATOM 709 C C . SER A 1 95 ? -9.145 1.958 3.950 1.00 88.00 95 SER A C 1
ATOM 711 O O . SER A 1 95 ? -8.337 1.040 3.860 1.00 88.00 95 SER A O 1
ATOM 713 N N . ARG A 1 96 ? -8.914 3.146 3.374 1.00 87.00 96 ARG A N 1
ATOM 714 C CA . ARG A 1 96 ? -7.701 3.418 2.581 1.00 87.00 96 ARG A CA 1
ATOM 715 C C . ARG A 1 96 ? -6.423 3.353 3.414 1.00 87.00 96 ARG A C 1
ATOM 717 O O . ARG A 1 96 ? -5.426 2.829 2.930 1.00 87.00 96 ARG A O 1
ATOM 724 N N . VAL A 1 97 ? -6.452 3.840 4.657 1.00 89.50 97 VAL A N 1
ATOM 725 C CA . VAL A 1 97 ? -5.314 3.711 5.585 1.00 89.50 97 VAL A CA 1
ATOM 726 C C . VAL A 1 97 ? -5.033 2.241 5.877 1.00 89.50 97 VAL A C 1
ATOM 728 O O . VAL A 1 97 ? -3.896 1.810 5.714 1.00 89.50 97 VAL A O 1
ATOM 731 N N . LEU A 1 98 ? -6.063 1.453 6.204 1.00 89.00 98 LEU A N 1
ATOM 732 C CA . LEU A 1 98 ? -5.929 0.008 6.419 1.00 89.00 98 LEU A CA 1
ATOM 733 C C . LEU A 1 98 ? -5.355 -0.694 5.181 1.00 89.00 98 LEU A C 1
ATOM 735 O O . LEU A 1 98 ? -4.399 -1.451 5.300 1.00 89.00 98 LEU A O 1
ATOM 739 N N . LYS A 1 99 ? -5.868 -0.395 3.980 1.00 84.81 99 LYS A N 1
ATOM 740 C CA . LYS A 1 99 ? -5.360 -0.977 2.726 1.00 84.81 99 LYS A CA 1
ATOM 741 C C . LYS A 1 99 ? -3.899 -0.629 2.448 1.00 84.81 99 LYS A C 1
ATOM 743 O O . LYS A 1 99 ? -3.193 -1.422 1.837 1.00 84.81 99 LYS A O 1
ATOM 748 N N . ARG A 1 100 ? -3.450 0.564 2.850 1.00 83.88 100 ARG A N 1
ATOM 749 C CA . ARG A 1 100 ? -2.090 1.046 2.574 1.00 83.88 100 ARG A CA 1
ATOM 750 C C . ARG A 1 100 ? -1.075 0.662 3.650 1.00 83.88 100 ARG A C 1
ATOM 752 O O . ARG A 1 100 ? 0.116 0.624 3.348 1.00 83.88 100 ARG A O 1
ATOM 759 N N . ALA A 1 101 ? -1.526 0.431 4.879 1.00 85.44 101 ALA A N 1
ATOM 760 C CA . ALA A 1 101 ? -0.683 0.046 6.006 1.00 85.44 101 ALA A CA 1
ATOM 761 C C . ALA A 1 101 ? -0.585 -1.472 6.194 1.00 85.44 101 ALA A C 1
ATOM 763 O O . ALA A 1 101 ? 0.463 -1.966 6.598 1.00 85.44 101 ALA A O 1
ATOM 764 N N . CYS A 1 102 ? -1.662 -2.200 5.896 1.00 84.56 102 CYS A N 1
ATOM 765 C CA . CYS A 1 102 ? -1.746 -3.652 6.008 1.00 84.56 102 CYS A CA 1
ATOM 766 C C . CYS A 1 102 ? -1.657 -4.320 4.625 1.00 84.56 102 CYS A C 1
ATOM 768 O O . CYS A 1 102 ? -1.440 -3.672 3.598 1.00 84.56 102 CYS A O 1
ATOM 770 N N . ARG A 1 103 ? -1.847 -5.641 4.578 1.00 71.94 103 ARG A N 1
ATOM 771 C CA . ARG A 1 103 ? -1.794 -6.420 3.339 1.00 71.94 103 ARG A CA 1
ATOM 772 C C . ARG A 1 103 ? -3.125 -6.359 2.582 1.00 71.94 103 ARG A C 1
ATOM 774 O O . ARG A 1 103 ? -4.048 -7.113 2.883 1.00 71.94 103 ARG A O 1
ATOM 781 N N . ALA A 1 104 ? -3.205 -5.522 1.549 1.00 64.56 104 ALA A N 1
ATOM 782 C CA . ALA A 1 104 ? -4.310 -5.502 0.583 1.00 64.56 104 ALA A CA 1
ATOM 783 C C . ALA A 1 104 ? -3.826 -5.869 -0.829 1.00 64.56 104 ALA A C 1
ATOM 785 O O . ALA A 1 104 ? -2.729 -5.484 -1.230 1.00 64.56 104 ALA A O 1
ATOM 786 N N . ARG A 1 105 ? -4.647 -6.607 -1.595 1.00 58.59 105 ARG A N 1
ATOM 787 C CA . ARG A 1 105 ? -4.344 -6.951 -3.002 1.00 58.59 105 ARG A CA 1
ATOM 788 C C . ARG A 1 105 ? -4.559 -5.757 -3.932 1.00 58.59 105 ARG A C 1
ATOM 790 O O . ARG A 1 105 ? -3.816 -5.587 -4.892 1.00 58.59 105 ARG A O 1
ATOM 797 N N . ASP A 1 106 ? -5.539 -4.919 -3.609 1.00 59.34 106 ASP A N 1
ATOM 798 C CA . ASP A 1 106 ? -5.795 -3.669 -4.305 1.00 59.34 106 ASP A CA 1
ATOM 799 C C . ASP A 1 106 ? -5.366 -2.461 -3.457 1.00 59.34 106 ASP A C 1
ATOM 801 O O . ASP A 1 106 ? -5.974 -2.122 -2.441 1.00 59.34 106 ASP A O 1
ATOM 805 N N . VAL A 1 107 ? -4.300 -1.801 -3.905 1.00 61.88 107 VAL A N 1
ATOM 806 C CA . VAL A 1 107 ? -3.786 -0.539 -3.349 1.00 61.88 107 VAL A CA 1
ATOM 807 C C . VAL A 1 107 ? -3.939 0.624 -4.337 1.00 61.88 107 VAL A C 1
ATOM 809 O O . VAL A 1 107 ? -3.213 1.613 -4.239 1.00 61.88 107 VAL A O 1
ATOM 812 N N . SER A 1 108 ? -4.856 0.503 -5.304 1.00 61.94 108 SER A N 1
ATOM 813 C CA . SER A 1 108 ? -5.115 1.525 -6.329 1.00 61.94 108 SER A CA 1
ATOM 814 C C . SER A 1 108 ? -5.572 2.862 -5.739 1.00 61.94 108 SER A C 1
ATOM 816 O O . SER A 1 108 ? -5.248 3.928 -6.266 1.00 61.94 108 SER A O 1
ATOM 818 N N . GLU A 1 109 ? -6.301 2.822 -4.622 1.00 70.56 109 GLU A N 1
ATOM 819 C CA . GLU A 1 109 ? -6.769 4.020 -3.942 1.00 70.56 109 GLU A CA 1
ATOM 820 C C . GLU A 1 109 ? -5.674 4.656 -3.084 1.00 70.56 109 GLU A C 1
ATOM 822 O O . GLU A 1 109 ? -5.264 4.135 -2.044 1.00 70.56 109 GLU A O 1
ATOM 827 N N . ASP A 1 110 ? -5.255 5.849 -3.491 1.00 80.00 110 ASP A N 1
ATOM 828 C CA . ASP A 1 110 ? -4.268 6.623 -2.757 1.00 80.00 110 ASP A CA 1
ATOM 829 C C . ASP A 1 110 ? -4.842 7.249 -1.468 1.00 80.00 110 ASP A C 1
ATOM 831 O O . ASP A 1 110 ? -5.972 7.747 -1.433 1.00 80.00 110 ASP A O 1
ATOM 835 N N . VAL A 1 111 ? -4.032 7.289 -0.407 1.00 82.81 111 VAL A N 1
ATOM 836 C CA . VAL A 1 111 ? -4.352 8.020 0.829 1.00 82.81 111 VAL A CA 1
ATOM 837 C C . VAL A 1 111 ? -3.907 9.466 0.642 1.00 82.81 111 VAL A C 1
ATOM 839 O O . VAL A 1 111 ? -2.709 9.737 0.534 1.00 82.81 111 VAL A O 1
ATOM 842 N N . ARG A 1 112 ? -4.850 10.407 0.576 1.00 84.81 112 ARG A N 1
ATOM 843 C CA . ARG A 1 112 ? -4.563 11.824 0.303 1.00 84.81 112 ARG A CA 1
ATOM 844 C C . ARG A 1 112 ? -4.812 12.690 1.538 1.00 84.81 112 ARG A C 1
ATOM 846 O O . ARG A 1 112 ? -5.673 12.337 2.338 1.00 84.81 112 ARG A O 1
ATOM 853 N N . PRO A 1 113 ? -4.100 13.816 1.699 1.00 83.81 113 PRO A N 1
ATOM 854 C CA . PRO A 1 113 ? -4.426 14.803 2.720 1.00 83.81 113 PRO A CA 1
ATOM 855 C C . PRO A 1 113 ? -5.743 15.528 2.419 1.00 83.81 113 PRO A C 1
ATOM 857 O O . PRO A 1 113 ? -6.379 15.318 1.381 1.00 83.81 113 PRO A O 1
ATOM 860 N N . ASN A 1 114 ? -6.182 16.369 3.357 1.00 82.12 114 ASN A N 1
ATOM 861 C CA . ASN A 1 114 ? -7.414 17.136 3.219 1.00 82.12 114 ASN A CA 1
ATOM 862 C C . ASN A 1 114 ? -7.347 18.068 2.001 1.00 82.12 114 ASN A C 1
ATOM 864 O O . ASN A 1 114 ? -6.614 19.051 2.009 1.00 82.12 114 ASN A O 1
ATOM 868 N N . VAL A 1 115 ? -8.167 17.796 0.984 1.00 78.38 115 VAL A N 1
ATOM 869 C CA . VAL A 1 115 ? -8.220 18.581 -0.263 1.00 78.38 115 VAL A CA 1
ATOM 870 C C . VAL A 1 115 ? -8.648 20.034 -0.022 1.00 78.38 115 VAL A C 1
ATOM 872 O O . VAL A 1 115 ? -8.278 20.922 -0.785 1.00 78.38 115 VAL A O 1
ATOM 875 N N . LEU A 1 116 ? -9.410 20.295 1.045 1.00 78.50 116 LEU A N 1
ATOM 876 C CA . LEU A 1 116 ? -9.869 21.645 1.385 1.00 78.50 116 LEU A CA 1
ATOM 877 C C . LEU A 1 116 ? -8.798 22.472 2.108 1.00 78.50 116 LEU A C 1
ATOM 879 O O . LEU A 1 116 ? -8.904 23.695 2.151 1.00 78.50 116 LEU A O 1
ATOM 883 N N . ASP A 1 117 ? -7.775 21.828 2.670 1.00 80.12 117 ASP A N 1
ATOM 884 C CA . ASP A 1 117 ? -6.703 22.496 3.404 1.00 80.12 117 ASP A CA 1
ATOM 885 C C . ASP A 1 117 ? -5.451 22.598 2.526 1.00 80.12 117 ASP A C 1
ATOM 887 O O . ASP A 1 117 ? -4.568 21.736 2.540 1.00 80.12 117 ASP A O 1
ATOM 891 N N . LYS A 1 118 ? -5.372 23.684 1.749 1.00 78.12 118 LYS A N 1
ATOM 892 C CA . LYS A 1 118 ? -4.243 23.940 0.840 1.00 78.12 118 LYS A CA 1
ATOM 893 C C . LYS A 1 118 ? -2.898 24.023 1.570 1.00 78.12 118 LYS A C 1
ATOM 895 O O . LYS A 1 118 ? -1.878 23.713 0.963 1.00 78.12 118 LYS A O 1
ATOM 900 N N . SER A 1 119 ? -2.887 24.377 2.860 1.00 79.12 119 SER A N 1
ATOM 901 C CA . SER A 1 119 ? -1.655 24.430 3.661 1.00 79.12 119 SER A CA 1
ATOM 902 C C . SER A 1 119 ? -1.066 23.042 3.941 1.00 79.12 119 SER A C 1
ATOM 904 O O . SER A 1 119 ? 0.131 22.915 4.183 1.00 79.12 119 SER A O 1
ATOM 906 N N . LYS A 1 120 ? -1.893 21.991 3.850 1.00 76.19 120 LYS A N 1
ATOM 907 C CA . LYS A 1 120 ? -1.517 20.592 4.097 1.00 76.19 120 LYS A CA 1
ATOM 908 C C . LYS A 1 120 ? -1.523 19.734 2.837 1.00 76.19 120 LYS A C 1
ATOM 910 O O . LYS A 1 120 ? -1.454 18.512 2.937 1.00 76.19 120 LYS A O 1
ATOM 915 N N . ALA A 1 121 ? -1.564 20.342 1.652 1.00 74.12 121 ALA A N 1
ATOM 916 C CA . ALA A 1 121 ? -1.585 19.612 0.384 1.00 74.12 121 ALA A CA 1
ATOM 917 C C . ALA A 1 121 ? -0.374 18.671 0.206 1.00 74.12 121 ALA A C 1
ATOM 919 O O . ALA A 1 121 ? -0.492 17.630 -0.436 1.00 74.12 121 ALA A O 1
ATOM 920 N N . THR A 1 122 ? 0.770 19.009 0.809 1.00 79.69 122 THR A N 1
ATOM 921 C CA . THR A 1 122 ? 2.011 18.216 0.796 1.00 79.69 122 THR A CA 1
ATOM 922 C C . THR A 1 122 ? 2.232 17.402 2.072 1.00 79.69 122 THR A C 1
ATOM 924 O O . THR A 1 122 ? 3.249 16.718 2.197 1.00 79.69 122 THR A O 1
ATOM 927 N N . ALA A 1 123 ? 1.307 17.462 3.034 1.00 85.38 123 ALA A N 1
ATOM 928 C CA . ALA A 1 123 ? 1.458 16.765 4.300 1.00 85.38 123 ALA A CA 1
ATOM 929 C C . ALA A 1 123 ? 1.367 15.247 4.095 1.00 85.38 123 ALA A C 1
ATOM 931 O O . ALA A 1 123 ? 0.503 14.749 3.370 1.00 85.38 123 ALA A O 1
ATOM 932 N N . ILE A 1 124 ? 2.263 14.511 4.753 1.00 88.50 124 ILE A N 1
ATOM 933 C CA . ILE A 1 124 ? 2.337 13.055 4.639 1.00 88.50 124 ILE A CA 1
ATOM 934 C C . ILE A 1 124 ? 1.260 12.433 5.544 1.00 88.50 124 ILE A C 1
ATOM 936 O O . ILE A 1 124 ? 1.237 12.734 6.742 1.00 88.50 124 ILE A O 1
ATOM 940 N N . PRO A 1 125 ? 0.370 11.582 5.001 1.00 90.81 125 PRO A N 1
ATOM 941 C CA . PRO A 1 125 ? -0.562 10.796 5.799 1.00 90.81 125 PRO A CA 1
ATOM 942 C C . PRO A 1 125 ? 0.161 9.844 6.755 1.00 90.81 125 PRO A C 1
ATOM 944 O O . PRO A 1 125 ? 1.064 9.113 6.339 1.00 90.81 125 PRO A O 1
ATOM 947 N N . GLU A 1 126 ? -0.261 9.834 8.015 1.00 92.25 126 GLU A N 1
ATOM 948 C CA . GLU A 1 126 ? 0.300 8.980 9.066 1.00 92.25 126 GLU A CA 1
ATOM 949 C C . GLU A 1 126 ? -0.788 8.498 10.035 1.00 92.25 126 GLU A C 1
ATOM 951 O O . GLU A 1 126 ? -1.844 9.127 10.160 1.00 92.25 126 GLU A O 1
ATOM 956 N N . ALA A 1 127 ? -0.546 7.355 10.678 1.00 93.88 127 ALA A N 1
ATOM 957 C CA . ALA A 1 127 ? -1.433 6.764 11.678 1.00 93.88 127 ALA A CA 1
ATOM 958 C C . ALA A 1 127 ? -0.668 5.809 12.607 1.00 93.88 127 ALA A C 1
ATOM 960 O O . ALA A 1 127 ? 0.369 5.261 12.223 1.00 93.88 127 ALA A O 1
ATOM 961 N N . SER A 1 128 ? -1.227 5.569 13.790 1.00 94.50 128 SER A N 1
ATOM 962 C CA . SER A 1 128 ? -0.730 4.604 14.774 1.00 94.50 128 SER A CA 1
ATOM 963 C C . SER A 1 128 ? -1.669 3.404 14.851 1.00 94.50 128 SER A C 1
ATOM 965 O O . SER A 1 128 ? -2.892 3.556 14.838 1.00 94.50 128 SER A O 1
ATOM 967 N N . PHE A 1 129 ? -1.104 2.208 14.948 1.00 95.31 129 PHE A N 1
ATOM 968 C CA . PHE A 1 129 ? -1.840 0.955 15.052 1.00 95.31 129 PHE A CA 1
ATOM 969 C C . PHE A 1 129 ? -1.485 0.278 16.365 1.00 95.31 129 PHE A C 1
ATOM 971 O O . PHE A 1 129 ? -0.315 -0.015 16.600 1.00 95.31 129 PHE A O 1
ATOM 978 N N . ASP A 1 130 ? -2.492 -0.020 17.176 1.00 95.56 130 ASP A N 1
ATOM 979 C CA . ASP A 1 130 ? -2.321 -0.926 18.305 1.00 95.56 130 ASP A CA 1
ATOM 980 C C . ASP A 1 130 ? -2.652 -2.340 17.840 1.00 95.56 130 ASP A C 1
ATOM 982 O O . ASP A 1 130 ? -3.740 -2.595 17.306 1.00 95.56 130 ASP A O 1
ATOM 986 N N . ILE A 1 131 ? -1.709 -3.251 18.047 1.00 94.25 131 ILE A N 1
ATOM 987 C CA . ILE A 1 131 ? -1.810 -4.659 17.680 1.00 94.25 131 ILE A CA 1
ATOM 988 C C . ILE A 1 131 ? -1.417 -5.559 18.854 1.00 94.25 131 ILE A C 1
ATOM 990 O O . ILE A 1 131 ? -0.726 -5.133 19.778 1.00 94.25 131 ILE A O 1
ATOM 994 N N . GLU A 1 132 ? -1.819 -6.826 18.800 1.00 92.19 132 GLU A N 1
ATOM 995 C CA . GLU A 1 132 ? -1.287 -7.876 19.670 1.00 92.19 132 GLU A CA 1
ATOM 996 C C . GLU A 1 132 ? -0.509 -8.908 18.860 1.00 92.19 132 GLU A C 1
ATOM 998 O O . GLU A 1 132 ? -1.048 -9.511 17.933 1.00 92.19 132 GLU A O 1
ATOM 1003 N N . LEU A 1 133 ? 0.746 -9.137 19.250 1.00 88.69 133 LEU A N 1
ATOM 1004 C CA . LEU A 1 133 ? 1.599 -10.208 18.735 1.00 88.69 133 LEU A CA 1
ATOM 1005 C C . LEU A 1 133 ? 1.729 -11.279 19.814 1.00 88.69 133 LEU A C 1
ATOM 1007 O O . LEU A 1 133 ? 2.364 -11.038 20.843 1.00 88.69 133 LEU A O 1
ATOM 1011 N N . GLY A 1 134 ? 1.088 -12.436 19.633 1.00 82.38 134 GLY A N 1
ATOM 1012 C CA . GLY A 1 134 ? 1.137 -13.517 20.626 1.00 82.38 134 GLY A CA 1
ATOM 1013 C C . GLY A 1 134 ? 0.761 -13.051 22.043 1.00 82.38 134 GLY A C 1
ATOM 1014 O O . GLY A 1 134 ? 1.464 -13.362 23.000 1.00 82.38 134 GLY A O 1
ATOM 1015 N N . ALA A 1 135 ? -0.311 -12.253 22.157 1.00 80.81 135 ALA A N 1
ATOM 1016 C CA . ALA A 1 135 ? -0.806 -11.596 23.378 1.00 80.81 135 ALA A CA 1
ATOM 1017 C C . ALA A 1 135 ? 0.051 -10.449 23.958 1.00 80.81 135 ALA A C 1
ATOM 1019 O O . ALA A 1 135 ? -0.300 -9.895 25.000 1.00 80.81 135 ALA A O 1
ATOM 1020 N N . LYS A 1 136 ? 1.139 -10.035 23.296 1.00 89.50 136 LYS A N 1
ATOM 1021 C CA . LYS A 1 136 ? 1.889 -8.829 23.681 1.00 89.50 136 LYS A CA 1
ATOM 1022 C C . LYS A 1 136 ? 1.334 -7.602 22.952 1.00 89.50 136 LYS A C 1
ATOM 1024 O O . LYS A 1 136 ? 1.358 -7.602 21.719 1.00 89.50 136 LYS A O 1
ATOM 1029 N N . PRO A 1 137 ? 0.865 -6.564 23.668 1.00 92.31 137 PRO A N 1
ATOM 1030 C CA . PRO A 1 137 ? 0.427 -5.326 23.038 1.00 92.31 137 PRO A CA 1
ATOM 1031 C C . PRO A 1 137 ? 1.632 -4.571 22.470 1.00 92.31 137 PRO A C 1
ATOM 1033 O O . PRO A 1 137 ? 2.634 -4.370 23.159 1.00 92.31 137 PRO A O 1
ATOM 1036 N N . VAL A 1 138 ? 1.522 -4.151 21.215 1.00 93.62 138 VAL A N 1
ATOM 1037 C CA . VAL A 1 138 ? 2.539 -3.386 20.490 1.00 93.62 138 VAL A CA 1
ATOM 1038 C C . VAL A 1 138 ? 1.849 -2.252 19.744 1.00 93.62 138 VAL A C 1
ATOM 1040 O O . VAL A 1 138 ? 0.812 -2.456 19.117 1.00 93.62 138 VAL A O 1
ATOM 1043 N N . THR A 1 139 ? 2.440 -1.061 19.783 1.00 94.62 139 THR A N 1
ATOM 1044 C CA . THR A 1 139 ? 2.015 0.065 18.948 1.00 94.62 139 THR A CA 1
ATOM 1045 C C . THR A 1 139 ? 3.014 0.242 17.813 1.00 94.62 139 THR A C 1
ATOM 1047 O O . THR A 1 139 ? 4.213 0.387 18.056 1.00 94.62 139 THR A O 1
ATOM 1050 N N . VAL A 1 140 ? 2.523 0.249 16.575 1.00 92.81 140 VAL A N 1
ATOM 1051 C CA . VAL A 1 140 ? 3.333 0.463 15.372 1.00 92.81 140 VAL A CA 1
ATOM 1052 C C . VAL A 1 140 ? 2.878 1.712 14.629 1.00 92.81 140 VAL A C 1
ATOM 1054 O O . VAL A 1 140 ? 1.687 2.004 14.524 1.00 92.81 140 VAL A O 1
ATOM 1057 N N . ASN A 1 141 ? 3.843 2.459 14.098 1.00 92.94 141 ASN A N 1
ATOM 1058 C CA . ASN A 1 141 ? 3.588 3.710 13.395 1.00 92.94 141 ASN A CA 1
ATOM 1059 C C . ASN A 1 141 ? 3.677 3.493 11.890 1.00 92.94 141 ASN A C 1
ATOM 1061 O O . ASN A 1 141 ? 4.667 2.966 11.386 1.00 92.94 141 ASN A O 1
ATOM 1065 N N . TRP A 1 142 ? 2.673 3.966 11.162 1.00 91.56 142 TRP A N 1
ATOM 1066 C CA . TRP A 1 142 ? 2.646 3.939 9.708 1.00 91.56 142 TRP A CA 1
ATOM 1067 C C . TRP A 1 142 ? 2.731 5.356 9.145 1.00 91.56 142 TRP A C 1
ATOM 1069 O O . TRP A 1 142 ? 2.026 6.267 9.587 1.00 91.56 142 TRP A O 1
ATOM 1079 N N . LYS A 1 143 ? 3.563 5.526 8.115 1.00 89.31 143 LYS A N 1
ATOM 1080 C CA . LYS A 1 143 ? 3.614 6.738 7.293 1.00 89.31 143 LYS A CA 1
ATOM 1081 C C . LYS A 1 143 ? 3.525 6.362 5.827 1.00 89.31 143 LYS A C 1
ATOM 1083 O O . LYS A 1 143 ? 4.203 5.439 5.369 1.00 89.31 143 LYS A O 1
ATOM 1088 N N . LYS A 1 144 ? 2.737 7.117 5.064 1.00 82.94 144 LYS A N 1
ATOM 1089 C CA . LYS A 1 144 ? 2.669 6.947 3.613 1.00 82.94 144 LYS A CA 1
ATOM 1090 C C . LYS A 1 144 ? 4.063 7.116 2.999 1.00 82.94 144 LYS A C 1
ATOM 1092 O O . LYS A 1 144 ? 4.753 8.089 3.284 1.00 82.94 144 LYS A O 1
ATOM 1097 N N . ASN A 1 145 ? 4.441 6.181 2.125 1.00 78.38 145 ASN A N 1
ATOM 1098 C CA . ASN A 1 145 ? 5.752 6.096 1.462 1.00 78.38 145 ASN A CA 1
ATOM 1099 C C . ASN A 1 145 ? 6.950 5.870 2.407 1.00 78.38 145 ASN A C 1
ATOM 1101 O O . ASN A 1 145 ? 8.089 5.922 1.947 1.00 78.38 145 ASN A O 1
ATOM 1105 N N . GLY A 1 146 ? 6.708 5.621 3.698 1.00 73.56 146 GLY A N 1
ATOM 1106 C CA . GLY A 1 146 ? 7.727 5.150 4.631 1.00 73.56 146 GLY A CA 1
ATOM 1107 C C . GLY A 1 146 ? 7.910 3.633 4.564 1.00 73.56 146 GLY A C 1
ATOM 1108 O O . GLY A 1 146 ? 7.250 2.945 3.782 1.00 73.56 146 GLY A O 1
ATOM 1109 N N . HIS A 1 147 ? 8.792 3.107 5.415 1.00 68.88 147 HIS A N 1
ATOM 1110 C CA . HIS A 1 147 ? 8.906 1.665 5.625 1.00 68.88 147 HIS A CA 1
ATOM 1111 C C . HIS A 1 147 ? 7.591 1.124 6.201 1.00 68.88 147 HIS A C 1
ATOM 1113 O O . HIS A 1 147 ? 7.069 1.662 7.179 1.00 68.88 147 HIS A O 1
ATOM 1119 N N . ALA A 1 148 ? 7.042 0.085 5.569 1.00 70.56 148 ALA A N 1
ATOM 1120 C CA . ALA A 1 148 ? 5.841 -0.575 6.058 1.00 70.56 148 ALA A CA 1
ATOM 1121 C C . ALA A 1 148 ? 6.185 -1.390 7.319 1.00 70.56 148 ALA A C 1
ATOM 1123 O O . ALA A 1 148 ? 7.134 -2.176 7.261 1.00 70.56 148 ALA A O 1
ATOM 1124 N N . PRO A 1 149 ? 5.449 -1.230 8.436 1.00 80.50 149 PRO A N 1
ATOM 1125 C CA . PRO A 1 149 ? 5.658 -2.050 9.625 1.00 80.50 149 PRO A CA 1
ATOM 1126 C C . PRO A 1 149 ? 5.450 -3.528 9.297 1.00 80.50 149 PRO A C 1
ATOM 1128 O O . PRO A 1 149 ? 4.412 -3.910 8.748 1.00 80.50 149 PRO A O 1
ATOM 1131 N N . VAL A 1 150 ? 6.445 -4.355 9.617 1.00 79.50 150 VAL A N 1
ATOM 1132 C CA . VAL A 1 150 ? 6.472 -5.773 9.236 1.00 79.50 150 VAL A CA 1
ATOM 1133 C C . VAL A 1 150 ? 5.336 -6.553 9.900 1.00 79.50 150 VAL A C 1
ATOM 1135 O O . VAL A 1 150 ? 4.785 -7.494 9.334 1.00 79.50 150 VAL A O 1
ATOM 1138 N N . GLU A 1 151 ? 4.936 -6.105 11.085 1.00 84.19 151 GLU A N 1
ATOM 1139 C CA . GLU A 1 151 ? 3.898 -6.683 11.923 1.00 84.19 151 GLU A CA 1
ATOM 1140 C C . GLU A 1 151 ? 2.522 -6.596 11.244 1.00 84.19 151 GLU A C 1
ATOM 1142 O O . GLU A 1 151 ? 1.723 -7.537 11.295 1.00 84.19 151 GLU A O 1
ATOM 1147 N N . LEU A 1 152 ? 2.263 -5.492 10.531 1.00 84.81 152 LEU A N 1
ATOM 1148 C CA . LEU A 1 152 ? 1.003 -5.260 9.819 1.00 84.81 152 LEU A CA 1
ATOM 1149 C C . LEU A 1 152 ? 0.878 -6.096 8.539 1.00 84.81 152 LEU A C 1
ATOM 1151 O O . LEU A 1 152 ? -0.230 -6.239 8.016 1.00 84.81 152 LEU A O 1
ATOM 1155 N N . ALA A 1 153 ? 1.974 -6.685 8.043 1.00 76.88 153 ALA A N 1
ATOM 1156 C CA . ALA A 1 153 ? 1.964 -7.514 6.835 1.00 76.88 153 ALA A CA 1
ATOM 1157 C C . ALA A 1 153 ? 1.125 -8.796 6.993 1.00 76.88 153 ALA A C 1
ATOM 1159 O O . ALA A 1 153 ? 0.685 -9.381 6.001 1.00 76.88 153 ALA A O 1
ATOM 1160 N N . THR A 1 154 ? 0.874 -9.216 8.236 1.00 79.25 154 THR A N 1
ATOM 1161 C CA . THR A 1 154 ? 0.058 -10.395 8.562 1.00 79.25 154 THR A CA 1
ATOM 1162 C C . THR A 1 154 ? -1.448 -10.129 8.517 1.00 79.25 154 THR A C 1
ATOM 1164 O O . THR A 1 154 ? -2.235 -11.071 8.423 1.00 79.25 154 THR A O 1
ATOM 1167 N N . ILE A 1 155 ? -1.865 -8.859 8.526 1.00 83.81 155 ILE A N 1
ATOM 1168 C CA . ILE A 1 155 ? -3.274 -8.459 8.534 1.00 83.81 155 ILE A CA 1
ATOM 1169 C C . ILE A 1 155 ? -3.754 -8.305 7.091 1.00 83.81 155 ILE A C 1
ATOM 1171 O O . ILE A 1 155 ? -3.307 -7.415 6.368 1.00 83.81 155 ILE A O 1
ATOM 1175 N N . ALA A 1 156 ? -4.687 -9.158 6.670 1.00 82.75 156 ALA A N 1
ATOM 1176 C CA . ALA A 1 156 ? -5.293 -9.083 5.345 1.00 82.75 156 ALA A CA 1
ATOM 1177 C C . ALA A 1 156 ? -6.493 -8.122 5.330 1.00 82.75 156 ALA A C 1
ATOM 1179 O O . ALA A 1 156 ? -7.408 -8.244 6.144 1.00 82.75 156 ALA A O 1
ATOM 1180 N N . VAL A 1 157 ? -6.509 -7.193 4.373 1.00 82.06 157 VAL A N 1
ATOM 1181 C CA . VAL A 1 157 ? -7.605 -6.238 4.165 1.00 82.06 157 VAL A CA 1
ATOM 1182 C C . VAL A 1 157 ? -8.283 -6.528 2.832 1.00 82.06 157 VAL A C 1
ATOM 1184 O O . VAL A 1 157 ? -7.629 -6.601 1.791 1.00 82.06 157 VAL A O 1
ATOM 1187 N N . PHE A 1 158 ? -9.606 -6.671 2.875 1.00 73.44 158 PHE A N 1
ATOM 1188 C CA . PHE A 1 158 ? -10.444 -6.978 1.721 1.00 73.44 158 PHE A CA 1
ATOM 1189 C C . PHE A 1 158 ? -11.470 -5.867 1.500 1.00 73.44 158 PHE A C 1
ATOM 1191 O O . PHE A 1 158 ? -12.090 -5.385 2.448 1.00 73.44 158 PHE A O 1
ATOM 1198 N N . ASP A 1 159 ? -11.676 -5.485 0.242 1.00 72.69 159 ASP A N 1
ATOM 1199 C CA . ASP A 1 159 ? -12.777 -4.626 -0.186 1.00 72.69 159 ASP A CA 1
ATOM 1200 C C . ASP A 1 159 ? -13.493 -5.207 -1.418 1.00 72.69 159 ASP A C 1
ATOM 1202 O O . ASP A 1 159 ? -13.107 -6.243 -1.968 1.00 72.69 159 ASP A O 1
ATOM 1206 N N . THR A 1 160 ? -14.563 -4.545 -1.857 1.00 66.44 160 THR A N 1
ATOM 1207 C CA . THR A 1 160 ? -15.356 -4.975 -3.018 1.00 66.44 160 THR A CA 1
ATOM 1208 C C . THR A 1 160 ? -14.525 -5.044 -4.305 1.00 66.44 160 THR A C 1
ATOM 1210 O O . THR A 1 160 ? -14.824 -5.859 -5.178 1.00 66.44 160 THR A O 1
ATOM 1213 N N . HIS A 1 161 ? -13.471 -4.231 -4.435 1.00 59.66 161 HIS A N 1
ATOM 1214 C CA . HIS A 1 161 ? -12.601 -4.270 -5.608 1.00 59.66 161 HIS A CA 1
ATOM 1215 C C . HIS A 1 161 ? -11.625 -5.461 -5.543 1.00 59.66 161 HIS A C 1
ATOM 1217 O O . HIS A 1 161 ? -11.463 -6.167 -6.540 1.00 59.66 161 HIS A O 1
ATOM 1223 N N . CYS A 1 162 ? -11.102 -5.786 -4.353 1.00 52.03 162 CYS A N 1
ATOM 1224 C CA . CYS A 1 162 ? -10.334 -7.003 -4.074 1.00 52.03 162 CYS A CA 1
ATOM 1225 C C . CYS A 1 162 ? -11.157 -8.274 -4.334 1.00 52.03 162 CYS A C 1
ATOM 1227 O O . CYS A 1 162 ? -10.618 -9.254 -4.847 1.00 52.03 162 CYS A O 1
ATOM 1229 N N . ALA A 1 163 ? -12.452 -8.272 -4.005 1.00 51.34 163 ALA A N 1
ATOM 1230 C CA . ALA A 1 163 ? -13.325 -9.435 -4.177 1.00 51.34 163 ALA A CA 1
ATOM 1231 C C . ALA A 1 163 ? -13.497 -9.837 -5.653 1.00 51.34 163 ALA A C 1
ATOM 1233 O O . ALA A 1 163 ? -13.463 -11.026 -5.965 1.00 51.34 163 ALA A O 1
ATOM 1234 N N . ARG A 1 164 ? -13.593 -8.865 -6.575 1.00 49.09 164 ARG A N 1
ATOM 1235 C CA . ARG A 1 164 ? -13.664 -9.143 -8.024 1.00 49.09 164 ARG A CA 1
ATOM 1236 C C . ARG A 1 164 ? -12.423 -9.864 -8.538 1.00 49.09 164 ARG A C 1
ATOM 1238 O O . ARG A 1 164 ? -12.547 -10.830 -9.275 1.00 49.09 164 ARG A O 1
ATOM 1245 N N . SER A 1 165 ? -11.234 -9.503 -8.048 1.00 47.75 165 SER A N 1
ATOM 1246 C CA . SER A 1 165 ? -10.001 -10.222 -8.408 1.00 47.75 165 SER A CA 1
ATOM 1247 C C . SER A 1 165 ? -9.965 -11.684 -7.933 1.00 47.75 165 SER A C 1
ATOM 1249 O O . SER A 1 165 ? -9.202 -12.471 -8.480 1.00 47.75 165 SER A O 1
ATOM 1251 N N . TYR A 1 166 ? -10.778 -12.054 -6.936 1.00 46.34 166 TYR A N 1
ATOM 1252 C CA . TYR A 1 166 ? -10.909 -13.432 -6.447 1.00 46.34 166 TYR A CA 1
ATOM 1253 C C . TYR A 1 166 ? -12.005 -14.232 -7.163 1.00 46.34 166 TYR A C 1
ATOM 1255 O O . TYR A 1 166 ? -11.907 -15.452 -7.228 1.00 46.34 166 TYR A O 1
ATOM 1263 N N . LEU A 1 167 ? -13.046 -13.564 -7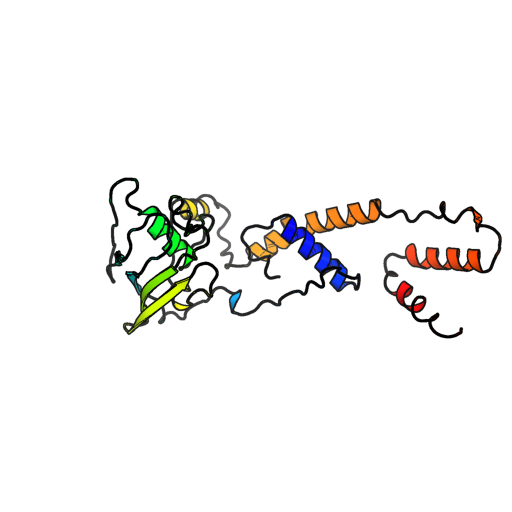.665 1.00 51.84 167 LEU A N 1
ATOM 1264 C CA . LEU A 1 167 ? -14.220 -14.209 -8.264 1.00 51.84 167 LEU A CA 1
ATOM 1265 C C . LEU A 1 167 ? -14.161 -14.265 -9.797 1.00 51.84 167 LEU A C 1
ATOM 1267 O O . LEU A 1 167 ? -14.646 -15.232 -10.377 1.00 51.84 167 LEU A O 1
ATOM 1271 N N . ASP A 1 168 ? -13.547 -13.270 -10.444 1.00 48.66 168 ASP A N 1
ATOM 1272 C CA . ASP A 1 168 ? -13.516 -13.162 -11.910 1.00 48.66 168 ASP A CA 1
ATOM 1273 C C . ASP A 1 168 ? -12.389 -14.000 -12.553 1.00 48.66 168 ASP A C 1
ATOM 1275 O O . ASP A 1 168 ? -12.414 -14.253 -13.756 1.00 48.66 168 ASP A O 1
ATOM 1279 N N . LEU A 1 169 ? -11.421 -14.497 -11.770 1.00 46.56 169 LEU A N 1
ATOM 1280 C CA . LEU A 1 169 ? -10.397 -15.443 -12.235 1.00 46.56 169 LEU A CA 1
ATOM 1281 C C . LEU A 1 169 ? -10.908 -16.887 -12.129 1.00 46.56 169 LEU A C 1
ATOM 1283 O O . LEU A 1 169 ? -10.390 -17.706 -11.376 1.00 46.56 169 LEU A O 1
ATOM 1287 N N . GLN A 1 170 ? -11.924 -17.207 -12.928 1.00 40.41 170 GLN A N 1
ATOM 1288 C CA . GLN A 1 170 ? -12.269 -18.580 -13.316 1.00 40.41 170 GLN A CA 1
ATOM 1289 C C . GLN A 1 170 ? -11.219 -19.121 -14.309 1.00 40.41 170 GLN A C 1
ATOM 1291 O O . GLN A 1 170 ? -11.523 -19.457 -15.450 1.00 40.41 170 GLN A O 1
ATOM 1296 N N . GLN A 1 171 ? -9.955 -19.164 -13.896 1.00 37.31 171 GLN A N 1
ATOM 1297 C CA . GLN A 1 171 ? -8.938 -20.012 -14.511 1.00 37.31 171 GLN A CA 1
ATOM 1298 C C . GLN A 1 171 ? -8.506 -21.005 -13.442 1.00 37.31 171 GLN A C 1
ATOM 1300 O O . GLN A 1 171 ? -8.381 -20.619 -12.280 1.00 37.31 171 GLN A O 1
ATOM 1305 N N . GLU A 1 172 ? -8.370 -22.276 -13.831 1.00 38.62 172 GLU A N 1
ATOM 1306 C CA . GLU A 1 172 ? -7.913 -23.384 -12.987 1.00 38.62 172 GLU A CA 1
ATOM 1307 C C . GLU A 1 172 ? -6.958 -22.891 -11.905 1.00 38.62 172 GLU A C 1
ATOM 1309 O O . GLU A 1 172 ? -5.974 -22.216 -12.205 1.00 38.62 172 GLU A O 1
ATOM 1314 N N . VAL A 1 173 ? -7.285 -23.193 -10.647 1.00 39.97 173 VAL A N 1
ATOM 1315 C CA . VAL A 1 173 ? -6.556 -22.738 -9.462 1.00 39.97 173 VAL A CA 1
ATOM 1316 C C . VAL A 1 173 ? -5.178 -23.408 -9.427 1.00 39.97 173 VAL A C 1
ATOM 1318 O O . VAL A 1 173 ? -4.897 -24.283 -8.613 1.00 39.97 173 VAL A O 1
ATOM 1321 N N . ALA A 1 174 ? -4.284 -22.983 -10.314 1.00 38.50 174 ALA A N 1
ATOM 1322 C CA . ALA A 1 174 ? -2.865 -23.015 -10.073 1.00 38.50 174 ALA A CA 1
ATOM 1323 C C . ALA A 1 174 ? -2.639 -21.986 -8.969 1.00 38.50 174 ALA A C 1
ATOM 1325 O O . ALA A 1 174 ? -2.845 -20.786 -9.152 1.00 38.50 174 ALA A O 1
ATOM 1326 N N . TYR A 1 175 ? -2.300 -22.481 -7.785 1.00 44.69 175 TYR A N 1
ATOM 1327 C CA . TYR A 1 175 ? -1.887 -21.693 -6.633 1.00 44.69 175 TYR A CA 1
ATOM 1328 C C . TYR A 1 175 ? -0.679 -20.833 -7.039 1.00 44.69 175 TYR A C 1
ATOM 1330 O O . TYR A 1 175 ? 0.462 -21.250 -6.868 1.00 44.69 175 TYR A O 1
ATOM 1338 N N . LEU A 1 176 ? -0.909 -19.666 -7.647 1.00 46.12 176 LEU A N 1
ATOM 1339 C CA . LEU A 1 176 ? 0.166 -18.794 -8.097 1.00 46.12 176 LEU A CA 1
ATOM 1340 C C . LEU A 1 176 ? 0.675 -18.019 -6.876 1.00 46.12 176 LEU A C 1
ATOM 1342 O O . LEU A 1 176 ? -0.064 -17.190 -6.329 1.00 46.12 176 LEU A O 1
ATOM 1346 N N . PRO A 1 177 ? 1.901 -18.291 -6.392 1.00 50.62 177 PRO A N 1
ATOM 1347 C CA . PRO A 1 177 ? 2.431 -17.601 -5.230 1.00 50.62 177 PRO A CA 1
ATOM 1348 C C . PRO A 1 177 ? 2.605 -16.113 -5.543 1.00 50.62 177 PRO A C 1
ATOM 1350 O O . PRO A 1 177 ? 2.942 -15.728 -6.665 1.00 50.62 177 PRO A O 1
ATOM 1353 N N . TYR A 1 178 ? 2.381 -15.269 -4.537 1.00 49.34 178 TYR A N 1
ATOM 1354 C CA . TYR A 1 178 ? 2.546 -13.821 -4.652 1.00 49.34 178 TYR A CA 1
ATOM 1355 C C . TYR A 1 178 ? 3.938 -13.465 -5.201 1.00 49.34 178 TYR A C 1
ATOM 1357 O O . TYR A 1 178 ? 4.944 -13.941 -4.674 1.00 49.34 178 TYR A O 1
ATOM 1365 N N . GLY A 1 179 ? 3.992 -12.613 -6.229 1.00 57.28 179 GLY A N 1
ATOM 1366 C CA . GLY A 1 179 ? 5.232 -12.170 -6.867 1.00 57.28 179 GLY A CA 1
ATOM 1367 C C . GLY A 1 179 ? 5.633 -12.957 -8.118 1.00 57.28 179 GLY A C 1
ATOM 1368 O O . GLY A 1 179 ? 6.591 -12.563 -8.779 1.00 57.28 179 GLY A O 1
ATOM 1369 N N . LEU A 1 180 ? 4.928 -14.037 -8.478 1.00 65.44 180 LEU A N 1
ATOM 1370 C CA . LEU A 1 180 ? 5.183 -14.763 -9.731 1.00 65.44 180 LEU A CA 1
ATOM 1371 C C . LEU A 1 180 ? 4.506 -14.108 -10.953 1.00 65.44 180 LEU A C 1
ATOM 1373 O O . LEU A 1 180 ? 4.965 -14.275 -12.082 1.00 65.44 180 LEU A O 1
ATOM 1377 N N . ASP A 1 181 ? 3.490 -13.276 -10.722 1.00 61.81 181 ASP A N 1
ATOM 1378 C CA . ASP A 1 181 ? 2.874 -12.376 -11.708 1.00 61.81 181 ASP A CA 1
ATOM 1379 C C . ASP A 1 181 ? 3.883 -11.392 -12.324 1.00 61.81 181 ASP A C 1
ATOM 1381 O O . ASP A 1 181 ? 3.744 -10.963 -13.469 1.00 61.81 181 ASP A O 1
ATOM 1385 N N . VAL A 1 182 ? 4.961 -11.088 -11.600 1.00 68.31 182 VAL A N 1
ATOM 1386 C CA . VAL A 1 182 ? 6.087 -10.298 -12.106 1.00 68.31 182 VAL A CA 1
ATOM 1387 C C . VAL A 1 182 ? 6.758 -10.955 -13.311 1.00 68.31 182 VAL A C 1
ATOM 1389 O O . VAL A 1 182 ? 7.130 -10.261 -14.258 1.00 68.31 182 VAL A O 1
ATOM 1392 N N . VAL A 1 183 ? 6.913 -12.281 -13.297 1.00 72.56 183 VAL A N 1
ATOM 1393 C CA . VAL A 1 183 ? 7.549 -13.021 -14.396 1.00 72.56 183 VAL A CA 1
ATOM 1394 C C . VAL A 1 183 ? 6.640 -13.022 -15.624 1.00 72.56 183 VAL A C 1
ATOM 1396 O O . VAL A 1 183 ? 7.111 -12.803 -16.741 1.00 72.56 183 VAL A O 1
ATOM 1399 N N . GLU A 1 184 ? 5.332 -13.177 -15.418 1.00 71.81 184 GLU A N 1
ATOM 1400 C CA . GLU A 1 184 ? 4.339 -13.071 -16.489 1.00 71.81 184 GLU A CA 1
ATOM 1401 C C . GLU A 1 184 ? 4.323 -11.660 -17.097 1.00 71.81 184 GLU A C 1
ATOM 1403 O O . GLU A 1 184 ? 4.396 -11.505 -18.316 1.00 71.81 184 GLU A O 1
ATOM 1408 N N . ASN A 1 185 ? 4.298 -10.616 -16.263 1.00 74.00 185 ASN A N 1
ATOM 1409 C CA . ASN A 1 185 ? 4.315 -9.225 -16.718 1.00 74.00 185 ASN A CA 1
ATOM 1410 C C . ASN A 1 185 ? 5.619 -8.870 -17.444 1.00 74.00 185 ASN A C 1
ATOM 1412 O O . ASN A 1 185 ? 5.593 -8.153 -18.449 1.00 74.00 185 ASN A O 1
ATOM 1416 N N . LEU A 1 186 ? 6.757 -9.399 -16.985 1.00 78.56 186 LEU A N 1
ATOM 1417 C CA . LEU A 1 186 ? 8.030 -9.269 -17.687 1.00 78.56 186 LEU A CA 1
ATOM 1418 C C . LEU A 1 186 ? 7.925 -9.854 -19.102 1.00 78.56 186 LEU A C 1
ATOM 1420 O O . LEU A 1 186 ? 8.249 -9.165 -20.070 1.00 78.56 186 LEU A O 1
ATOM 1424 N N . ALA A 1 187 ? 7.428 -11.086 -19.222 1.00 80.06 187 ALA A N 1
ATOM 1425 C CA . ALA A 1 187 ? 7.321 -11.784 -20.498 1.00 80.06 187 ALA A CA 1
ATOM 1426 C C . ALA A 1 187 ? 6.302 -11.140 -21.451 1.00 80.06 187 ALA A C 1
ATOM 1428 O O . ALA A 1 187 ? 6.596 -10.944 -22.629 1.00 80.06 187 ALA A O 1
ATOM 1429 N N . ARG A 1 188 ? 5.112 -10.794 -20.950 1.00 77.31 188 ARG A N 1
ATOM 1430 C CA . ARG A 1 188 ? 3.980 -10.363 -21.782 1.00 77.31 188 ARG A CA 1
ATOM 1431 C C . ARG A 1 188 ? 3.961 -8.864 -22.073 1.00 77.31 188 ARG A C 1
ATOM 1433 O O . ARG A 1 188 ? 3.405 -8.461 -23.088 1.00 77.31 188 ARG A O 1
ATOM 1440 N N . ILE A 1 189 ? 4.522 -8.030 -21.195 1.00 81.69 189 ILE A N 1
ATOM 1441 C CA . ILE A 1 189 ? 4.406 -6.564 -21.298 1.00 81.69 189 ILE A CA 1
ATOM 1442 C C . ILE A 1 189 ? 5.767 -5.920 -21.536 1.00 81.69 189 ILE A C 1
ATOM 1444 O O . ILE A 1 189 ? 5.931 -5.139 -22.473 1.00 81.69 189 ILE A O 1
ATOM 1448 N N . VAL A 1 190 ? 6.742 -6.222 -20.680 1.00 83.06 190 VAL A N 1
ATOM 1449 C CA . VAL A 1 190 ? 8.022 -5.504 -20.677 1.00 83.06 190 VAL A CA 1
ATOM 1450 C C . VAL A 1 190 ? 8.875 -5.887 -21.881 1.00 83.06 190 VAL A C 1
ATOM 1452 O O . VAL A 1 190 ? 9.348 -4.993 -22.582 1.00 83.06 190 VAL A O 1
ATOM 1455 N N . LEU A 1 191 ? 9.054 -7.187 -22.145 1.00 85.62 191 LEU A N 1
ATOM 1456 C CA . LEU A 1 191 ? 9.882 -7.648 -23.263 1.00 85.62 191 LEU A CA 1
ATOM 1457 C C . LEU A 1 191 ? 9.375 -7.135 -24.622 1.00 85.62 191 LEU A C 1
ATOM 1459 O O . LEU A 1 191 ? 10.177 -6.512 -25.317 1.00 85.62 191 LEU A O 1
ATOM 1463 N N . PRO A 1 192 ? 8.083 -7.271 -24.993 1.00 87.50 192 PRO A N 1
ATOM 1464 C CA . PRO A 1 192 ? 7.606 -6.792 -26.292 1.00 87.50 192 PRO A CA 1
ATOM 1465 C C . PRO A 1 192 ? 7.826 -5.291 -26.497 1.00 87.50 192 PRO A C 1
ATOM 1467 O O . PRO A 1 192 ? 8.312 -4.881 -27.548 1.00 87.50 192 PRO A O 1
ATOM 1470 N N . ARG A 1 193 ? 7.551 -4.470 -25.474 1.00 86.88 193 ARG A N 1
ATOM 1471 C CA . ARG A 1 193 ? 7.731 -3.011 -25.556 1.00 86.88 193 ARG A CA 1
ATOM 1472 C C . ARG A 1 193 ? 9.198 -2.604 -25.654 1.00 86.88 193 ARG A C 1
ATOM 1474 O O . ARG A 1 193 ? 9.537 -1.684 -26.391 1.00 86.88 193 ARG A O 1
ATOM 1481 N N . ILE A 1 194 ? 10.084 -3.275 -24.918 1.00 88.00 194 ILE A N 1
ATOM 1482 C CA . ILE A 1 194 ? 11.527 -3.027 -25.018 1.00 88.00 194 ILE A CA 1
ATOM 1483 C C . ILE A 1 194 ? 12.044 -3.418 -26.406 1.00 88.00 194 ILE A C 1
ATOM 1485 O O . ILE A 1 194 ? 12.822 -2.666 -26.993 1.00 88.00 194 ILE A O 1
ATOM 1489 N N . THR A 1 195 ? 11.600 -4.556 -26.944 1.00 87.94 195 THR A N 1
ATOM 1490 C CA . THR A 1 195 ? 11.953 -5.002 -28.297 1.00 87.94 195 THR A CA 1
ATOM 1491 C C . THR A 1 195 ? 11.466 -4.018 -29.356 1.00 87.94 195 THR A C 1
ATOM 1493 O O . THR A 1 195 ? 12.231 -3.671 -30.251 1.00 87.94 195 THR A O 1
ATOM 1496 N N . GLU A 1 196 ? 10.238 -3.513 -29.238 1.00 90.06 196 GLU A N 1
ATOM 1497 C CA . GLU A 1 196 ? 9.694 -2.494 -30.140 1.00 90.06 196 GLU A CA 1
ATOM 1498 C C . GLU A 1 196 ? 10.554 -1.223 -30.141 1.00 90.06 196 GLU A C 1
ATOM 1500 O O . GLU A 1 196 ? 10.976 -0.764 -31.202 1.00 90.06 196 GLU A O 1
ATOM 1505 N N . LYS A 1 197 ? 10.904 -0.703 -28.956 1.00 88.12 197 LYS A N 1
ATOM 1506 C CA . LYS A 1 197 ? 11.785 0.469 -28.834 1.00 88.12 197 LYS A CA 1
ATOM 1507 C C . LYS A 1 197 ? 13.175 0.222 -29.411 1.00 88.12 197 LYS A C 1
ATOM 1509 O O . LYS A 1 197 ? 13.724 1.100 -30.069 1.00 88.12 197 LYS A O 1
ATOM 1514 N N . LEU A 1 198 ? 13.736 -0.964 -29.178 1.00 87.81 198 LEU A N 1
ATOM 1515 C CA . LEU A 1 198 ? 15.029 -1.347 -29.735 1.00 87.81 198 LEU A CA 1
ATOM 1516 C C . LEU A 1 198 ? 14.992 -1.385 -31.264 1.00 87.81 198 LEU A C 1
ATOM 1518 O O . LEU A 1 198 ? 15.869 -0.812 -31.902 1.00 87.81 198 LEU A O 1
ATOM 1522 N N . ASN A 1 199 ? 13.969 -2.008 -31.845 1.00 88.31 199 ASN A N 1
ATOM 1523 C CA . ASN A 1 199 ? 13.814 -2.097 -33.294 1.00 88.31 199 ASN A CA 1
ATOM 1524 C C . ASN A 1 199 ? 13.586 -0.721 -33.928 1.00 88.31 199 ASN A C 1
ATOM 1526 O O . ASN A 1 199 ? 14.176 -0.429 -34.967 1.00 88.31 199 ASN A O 1
ATOM 1530 N N . ALA A 1 200 ? 12.783 0.137 -33.292 1.00 88.25 200 ALA A N 1
ATOM 1531 C CA . ALA A 1 200 ? 12.568 1.509 -33.744 1.00 88.25 200 ALA A CA 1
ATOM 1532 C C . ALA A 1 200 ? 13.876 2.319 -33.753 1.00 88.25 200 ALA A C 1
ATOM 1534 O O . ALA A 1 200 ? 14.149 3.036 -34.711 1.00 88.25 200 ALA A O 1
ATOM 1535 N N . GLU A 1 201 ? 14.715 2.172 -32.725 1.00 85.94 201 GLU A N 1
ATOM 1536 C CA . GLU A 1 201 ? 16.014 2.848 -32.667 1.00 85.94 201 GLU A CA 1
ATOM 1537 C C . GLU A 1 201 ? 17.017 2.306 -33.692 1.00 85.94 201 GLU A C 1
ATOM 1539 O O . GLU A 1 201 ? 17.729 3.090 -34.320 1.00 85.94 201 GLU A O 1
ATOM 1544 N N . ILE A 1 202 ? 17.045 0.987 -33.909 1.00 82.81 202 ILE A N 1
ATOM 1545 C CA . ILE A 1 202 ? 17.861 0.370 -34.965 1.00 82.81 202 ILE A CA 1
ATOM 1546 C C . ILE A 1 202 ? 17.445 0.917 -36.335 1.00 82.81 202 ILE A C 1
ATOM 1548 O O . ILE A 1 202 ? 18.304 1.338 -37.103 1.00 82.81 202 ILE A O 1
ATOM 1552 N N . ALA A 1 203 ? 16.141 0.969 -36.623 1.00 82.06 203 ALA A N 1
ATOM 1553 C CA . ALA A 1 203 ? 15.623 1.493 -37.886 1.00 82.06 203 ALA A CA 1
ATOM 1554 C C . ALA A 1 203 ? 15.900 2.997 -38.069 1.00 82.06 203 ALA A C 1
ATOM 1556 O O . ALA A 1 203 ? 16.119 3.451 -39.189 1.00 82.06 203 ALA A O 1
ATOM 1557 N N . ALA A 1 204 ? 15.905 3.767 -36.978 1.00 83.12 204 ALA A N 1
ATOM 1558 C CA . ALA A 1 204 ? 16.177 5.202 -36.994 1.00 83.12 204 ALA A CA 1
ATOM 1559 C C . ALA A 1 204 ? 17.676 5.555 -37.030 1.00 83.12 204 ALA A C 1
ATOM 1561 O O . ALA A 1 204 ? 18.008 6.731 -37.175 1.00 83.12 204 ALA A O 1
ATOM 1562 N N . THR A 1 205 ? 18.581 4.578 -36.892 1.00 75.94 205 THR A N 1
ATOM 1563 C CA . THR A 1 205 ? 20.033 4.800 -36.921 1.00 75.94 205 THR A CA 1
ATOM 1564 C C . THR A 1 205 ? 20.577 4.501 -38.322 1.00 75.94 205 THR A C 1
ATOM 1566 O O . THR A 1 205 ? 20.779 3.332 -38.656 1.00 75.94 205 THR A O 1
ATOM 1569 N N . PRO A 1 206 ? 20.834 5.518 -39.166 1.00 64.81 206 PRO A N 1
ATOM 1570 C CA . PRO A 1 206 ? 21.347 5.293 -40.511 1.00 64.81 206 PRO A CA 1
ATOM 1571 C C . PRO A 1 206 ? 22.774 4.732 -40.458 1.00 64.81 206 PRO A C 1
ATOM 1573 O O . PRO A 1 206 ? 23.688 5.357 -39.923 1.00 64.81 206 PRO A O 1
ATOM 1576 N N . THR A 1 207 ? 22.970 3.551 -41.042 1.00 63.50 207 THR A N 1
ATOM 1577 C CA . THR A 1 207 ? 24.279 2.901 -41.231 1.00 63.50 207 THR A CA 1
ATOM 1578 C C . THR A 1 207 ? 24.821 3.086 -42.654 1.00 63.50 207 THR A C 1
ATOM 1580 O O . THR A 1 207 ? 25.690 2.335 -43.097 1.00 63.50 207 THR A O 1
ATOM 1583 N N . THR A 1 208 ? 24.316 4.065 -43.411 1.00 61.69 208 THR A N 1
ATOM 1584 C CA . THR A 1 208 ? 24.651 4.229 -44.829 1.00 61.69 208 THR A CA 1
ATOM 1585 C C . THR A 1 208 ? 25.992 4.929 -45.073 1.00 61.69 208 THR A C 1
ATOM 1587 O O . THR A 1 208 ? 26.315 5.963 -44.488 1.00 61.69 208 THR A O 1
ATOM 1590 N N . LYS A 1 209 ? 26.758 4.397 -46.041 1.00 61.00 209 LYS A N 1
ATOM 1591 C CA . LYS A 1 209 ? 28.007 4.984 -46.575 1.00 61.00 209 LYS A CA 1
ATOM 1592 C C . LYS A 1 209 ? 27.800 6.269 -47.380 1.00 61.00 209 LYS A C 1
ATOM 1594 O O . LYS A 1 209 ? 28.778 6.871 -47.809 1.00 61.00 209 LYS A O 1
ATOM 1599 N N . GLU A 1 210 ? 26.563 6.703 -47.599 1.00 66.25 210 GLU A N 1
ATOM 1600 C CA . GLU A 1 210 ? 26.227 7.878 -48.414 1.00 66.25 210 GLU A CA 1
ATOM 1601 C C . GLU A 1 210 ? 26.971 9.130 -47.931 1.00 66.25 210 GLU A C 1
ATOM 1603 O O . GLU A 1 210 ? 27.546 9.861 -48.741 1.00 66.25 210 GLU A O 1
ATOM 1608 N N . ALA A 1 211 ? 27.082 9.294 -46.607 1.00 66.19 211 ALA A N 1
ATOM 1609 C CA . ALA A 1 211 ? 27.846 10.368 -45.975 1.00 66.19 211 ALA A CA 1
ATOM 1610 C C . ALA A 1 211 ? 29.356 10.321 -46.293 1.00 66.19 211 ALA A C 1
ATOM 1612 O O . ALA A 1 211 ? 30.020 11.355 -46.291 1.00 66.19 211 ALA A O 1
ATOM 1613 N N . PHE A 1 212 ? 29.899 9.144 -46.616 1.00 67.56 212 PHE A N 1
ATOM 1614 C CA . PHE A 1 212 ? 31.315 8.901 -46.919 1.00 67.56 212 PHE A CA 1
ATOM 1615 C C . PHE A 1 212 ? 31.580 8.614 -48.404 1.00 67.56 212 PHE A C 1
ATOM 1617 O O . PHE A 1 212 ? 32.701 8.272 -48.773 1.00 67.56 212 PHE A O 1
ATOM 1624 N N . SER A 1 213 ? 30.582 8.786 -49.276 1.00 69.31 213 SER A N 1
ATOM 1625 C CA . SER A 1 213 ? 30.691 8.540 -50.724 1.00 69.31 213 SER A CA 1
ATOM 1626 C C . SER A 1 213 ? 31.840 9.314 -51.389 1.00 69.31 213 SER A C 1
ATOM 1628 O O . SER A 1 213 ? 32.505 8.808 -52.290 1.00 69.31 213 SER A O 1
ATOM 1630 N N . HIS A 1 214 ? 32.147 10.510 -50.883 1.00 70.06 214 HIS A N 1
ATOM 1631 C CA . HIS A 1 214 ? 33.265 11.346 -51.327 1.00 70.06 214 HIS A CA 1
ATOM 1632 C C . HIS A 1 214 ? 34.659 10.765 -51.002 1.00 70.06 214 HIS A C 1
ATOM 1634 O O . HIS A 1 214 ? 35.651 11.192 -51.595 1.00 70.06 214 HIS A O 1
ATOM 1640 N N . LEU A 1 215 ? 34.745 9.784 -50.095 1.00 68.75 215 LEU A N 1
ATOM 1641 C CA . LEU A 1 215 ? 35.977 9.097 -49.683 1.00 68.75 215 LEU A CA 1
ATOM 1642 C C . LEU A 1 215 ? 36.173 7.739 -50.377 1.00 68.75 215 LEU A C 1
ATOM 1644 O O . LEU A 1 215 ? 37.138 7.047 -50.073 1.00 68.75 215 LEU A O 1
ATOM 1648 N N . ALA A 1 216 ? 35.320 7.368 -51.339 1.00 62.62 216 ALA A N 1
ATOM 1649 C CA . ALA A 1 216 ? 35.353 6.079 -52.046 1.00 62.62 216 ALA A CA 1
ATOM 1650 C C . ALA A 1 216 ? 36.556 5.878 -53.002 1.00 62.62 216 ALA A C 1
ATOM 1652 O O . ALA A 1 216 ? 36.575 4.943 -53.801 1.00 62.62 216 ALA A O 1
ATOM 1653 N N . ARG A 1 217 ? 37.566 6.756 -52.957 1.00 69.69 217 ARG A N 1
ATOM 1654 C CA . ARG A 1 217 ? 38.820 6.587 -53.707 1.00 69.69 217 ARG A CA 1
ATOM 1655 C C . ARG A 1 217 ? 39.735 5.617 -52.953 1.00 69.69 217 ARG A C 1
ATOM 1657 O O . ARG A 1 217 ? 39.757 5.704 -51.727 1.00 69.69 217 ARG A O 1
ATOM 1664 N N . PRO A 1 218 ? 40.534 4.777 -53.645 1.00 69.50 218 PRO A N 1
ATOM 1665 C CA . PRO A 1 218 ? 41.426 3.807 -53.012 1.00 69.50 218 PRO A CA 1
ATOM 1666 C C . PRO A 1 218 ? 42.482 4.540 -52.181 1.00 69.50 218 PRO A C 1
ATOM 1668 O O . PRO A 1 218 ? 43.496 5.027 -52.679 1.00 69.50 218 PRO A O 1
ATOM 1671 N N . THR A 1 219 ? 42.185 4.687 -50.898 1.00 78.31 219 THR A N 1
ATOM 1672 C CA . THR A 1 219 ? 43.001 5.381 -49.912 1.00 78.31 219 THR A CA 1
ATOM 1673 C C . THR A 1 219 ? 43.029 4.535 -48.648 1.00 78.31 219 THR A C 1
ATOM 1675 O O . THR A 1 219 ? 42.106 3.777 -48.366 1.00 78.31 219 THR A O 1
ATOM 1678 N N . LYS A 1 220 ? 44.043 4.724 -47.803 1.00 74.25 220 LYS A N 1
ATOM 1679 C CA . LYS A 1 220 ? 44.080 4.076 -46.478 1.00 74.25 220 LYS A CA 1
ATOM 1680 C C . LYS A 1 220 ? 42.828 4.371 -45.629 1.00 74.25 220 LYS A C 1
ATOM 1682 O O . LYS A 1 220 ? 42.521 3.632 -44.702 1.00 74.25 220 LYS A O 1
ATOM 1687 N N . VAL A 1 221 ? 42.113 5.460 -45.931 1.00 72.56 221 VAL A N 1
ATOM 1688 C CA . VAL A 1 221 ? 40.852 5.836 -45.277 1.00 72.56 221 VAL A CA 1
ATOM 1689 C C . VAL A 1 221 ? 39.685 4.988 -45.788 1.00 72.56 221 VAL A C 1
ATOM 1691 O O . VAL A 1 221 ? 38.886 4.538 -44.971 1.00 72.56 221 VAL A O 1
ATOM 1694 N N . SER A 1 222 ? 39.603 4.715 -47.094 1.00 72.44 222 SER A N 1
ATOM 1695 C CA . SER A 1 222 ? 38.566 3.836 -47.653 1.00 72.44 222 SER A CA 1
ATOM 1696 C C . SER A 1 222 ? 38.724 2.395 -47.160 1.00 72.44 222 SER A C 1
ATOM 1698 O O . SER A 1 222 ? 37.746 1.794 -46.734 1.00 72.44 222 SER A O 1
ATOM 1700 N N . GLU A 1 223 ? 39.960 1.886 -47.088 1.00 74.06 223 GLU A N 1
ATOM 1701 C CA . GLU A 1 223 ? 40.257 0.556 -46.525 1.00 74.06 223 GLU A CA 1
ATOM 1702 C C . GLU A 1 223 ? 39.822 0.436 -45.053 1.00 74.06 223 GLU A C 1
ATOM 1704 O O . GLU A 1 223 ? 39.277 -0.586 -44.633 1.00 74.06 223 GLU A O 1
ATOM 1709 N N . LEU A 1 224 ? 40.013 1.496 -44.257 1.00 75.25 224 LEU A N 1
ATOM 1710 C CA . LEU A 1 224 ? 39.563 1.534 -42.865 1.00 75.25 224 LEU A CA 1
ATOM 1711 C C . LEU A 1 224 ? 38.030 1.548 -42.768 1.00 75.25 224 LEU A C 1
ATOM 1713 O O . LEU A 1 224 ? 37.472 0.833 -41.938 1.00 75.25 224 LEU A O 1
ATOM 1717 N N . ILE A 1 225 ? 37.348 2.328 -43.611 1.00 72.00 225 ILE A N 1
ATOM 1718 C CA . ILE A 1 225 ? 35.877 2.383 -43.659 1.00 72.00 225 ILE A CA 1
ATOM 1719 C C . ILE A 1 225 ? 35.297 1.010 -44.034 1.00 72.00 225 ILE A C 1
ATOM 1721 O O . ILE A 1 225 ? 34.368 0.542 -43.375 1.00 72.00 225 ILE A O 1
ATOM 1725 N N . ASP A 1 226 ? 35.889 0.329 -45.014 1.00 70.69 226 ASP A N 1
ATOM 1726 C CA . ASP A 1 226 ? 35.481 -1.019 -45.426 1.00 70.69 226 ASP A CA 1
ATOM 1727 C C . ASP A 1 226 ? 35.754 -2.062 -44.323 1.00 70.69 226 ASP A C 1
ATOM 1729 O O . ASP A 1 226 ? 34.952 -2.970 -44.091 1.00 70.69 226 ASP A O 1
ATOM 1733 N N . SER A 1 227 ? 36.839 -1.900 -43.555 1.00 70.88 227 SER A N 1
ATOM 1734 C CA . SER A 1 227 ? 37.136 -2.773 -42.409 1.00 70.88 227 SER A CA 1
ATOM 1735 C C . SER A 1 227 ? 36.128 -2.632 -41.257 1.0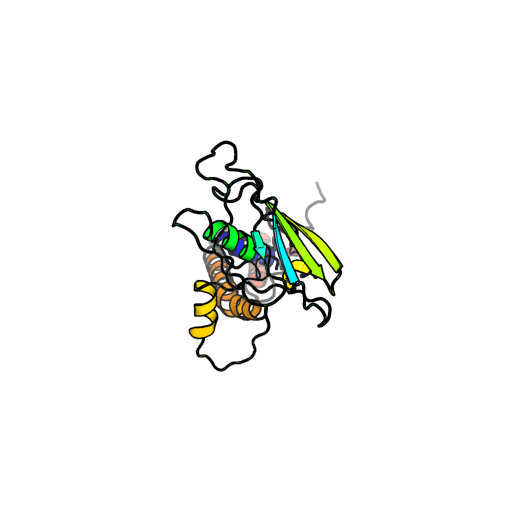0 70.88 227 SER A C 1
ATOM 1737 O O . SER A 1 227 ? 35.836 -3.609 -40.563 1.00 70.88 227 SER A O 1
ATOM 1739 N N . LEU A 1 228 ? 35.562 -1.435 -41.062 1.00 67.06 228 LEU A N 1
ATOM 1740 C CA . LEU A 1 228 ? 34.534 -1.175 -40.049 1.00 67.06 228 LEU A CA 1
ATOM 1741 C C . LEU A 1 228 ? 33.181 -1.780 -40.448 1.00 67.06 228 LEU A C 1
ATOM 1743 O O . LEU A 1 228 ? 32.450 -2.269 -39.586 1.00 67.06 228 LEU A O 1
ATOM 1747 N N . GLU A 1 229 ? 32.875 -1.825 -41.743 1.00 62.28 229 GLU A N 1
ATOM 1748 C CA . GLU A 1 229 ? 31.664 -2.455 -42.278 1.00 62.28 229 GLU A CA 1
ATOM 1749 C C . GLU A 1 229 ? 31.626 -3.967 -42.004 1.00 62.28 229 GLU A C 1
ATOM 1751 O O . GLU A 1 229 ? 30.612 -4.492 -41.540 1.00 62.28 229 GLU A O 1
ATOM 1756 N N . HIS A 1 230 ? 32.752 -4.666 -42.178 1.00 53.62 230 HIS A N 1
ATOM 1757 C CA . HIS A 1 230 ? 32.852 -6.093 -41.846 1.00 53.62 230 HIS A CA 1
ATOM 1758 C C . HIS A 1 230 ? 32.587 -6.365 -40.348 1.00 53.62 230 HIS A C 1
ATOM 1760 O O . HIS A 1 230 ? 32.122 -7.441 -39.961 1.00 53.62 230 HIS A O 1
ATOM 1766 N N . VAL A 1 231 ? 32.878 -5.399 -39.473 1.00 57.62 231 VAL A N 1
ATOM 1767 C CA . VAL A 1 231 ? 32.619 -5.509 -38.029 1.00 57.62 231 VAL A CA 1
ATOM 1768 C C . VAL A 1 231 ? 31.146 -5.240 -37.703 1.00 57.62 231 VAL A C 1
ATOM 1770 O O . VAL A 1 231 ? 30.604 -5.908 -36.824 1.00 57.62 231 VAL A O 1
ATOM 1773 N N . LEU A 1 232 ? 30.486 -4.323 -38.417 1.00 52.41 232 LEU A N 1
ATOM 1774 C CA . LEU A 1 232 ? 29.079 -3.959 -38.198 1.00 52.41 232 LEU A CA 1
ATOM 1775 C C . LEU A 1 232 ? 28.086 -4.976 -38.789 1.00 52.41 232 LEU A C 1
ATOM 1777 O O . LEU A 1 232 ? 27.040 -5.215 -38.190 1.00 52.41 232 LEU A O 1
ATOM 1781 N N . ASN A 1 233 ? 28.435 -5.640 -39.895 1.00 49.91 233 ASN A N 1
ATOM 1782 C CA . ASN A 1 233 ? 27.579 -6.629 -40.568 1.00 49.91 233 ASN A CA 1
ATOM 1783 C C . ASN A 1 233 ? 27.645 -8.044 -39.951 1.00 49.91 233 ASN A C 1
ATOM 1785 O O . ASN A 1 233 ? 27.040 -8.983 -40.469 1.00 49.91 233 ASN A O 1
ATOM 1789 N N . HIS A 1 234 ? 28.381 -8.229 -38.849 1.00 46.38 234 HIS A N 1
ATOM 1790 C CA . HIS A 1 234 ? 28.436 -9.491 -38.109 1.00 46.38 234 HIS A CA 1
ATOM 1791 C C . HIS A 1 234 ? 27.571 -9.419 -36.837 1.00 46.38 234 HIS A C 1
ATOM 1793 O O . HIS A 1 234 ? 27.882 -8.622 -35.948 1.00 46.38 234 HIS A O 1
ATOM 1799 N N . PRO A 1 235 ? 26.557 -10.294 -36.669 1.00 44.41 235 PRO A N 1
ATOM 1800 C CA . PRO A 1 235 ? 25.554 -10.182 -35.601 1.00 44.41 235 PRO A CA 1
ATOM 1801 C C . PRO A 1 235 ? 26.098 -10.289 -34.160 1.00 44.41 235 PRO A C 1
ATOM 1803 O O . PRO A 1 235 ? 25.371 -10.007 -33.216 1.00 44.41 235 PRO A O 1
ATOM 1806 N N . ASN A 1 236 ? 27.379 -10.636 -33.967 1.00 43.38 236 ASN A N 1
ATOM 1807 C CA . ASN A 1 236 ? 28.022 -10.788 -32.654 1.00 43.38 236 ASN A CA 1
ATOM 1808 C C . ASN A 1 236 ? 29.167 -9.791 -32.358 1.00 43.38 236 ASN A C 1
ATOM 1810 O O . ASN A 1 236 ? 29.842 -9.928 -31.336 1.00 43.38 236 ASN A O 1
ATOM 1814 N N . ASN A 1 237 ? 29.432 -8.789 -33.209 1.00 46.69 237 ASN A N 1
ATOM 1815 C CA . ASN A 1 237 ? 30.692 -8.021 -33.139 1.00 46.69 237 ASN A CA 1
ATOM 1816 C C . ASN A 1 237 ? 30.643 -6.642 -32.455 1.00 46.69 237 ASN A C 1
ATOM 1818 O O . ASN A 1 237 ? 31.653 -5.934 -32.445 1.00 46.69 237 ASN A O 1
ATOM 1822 N N . ILE A 1 238 ? 29.549 -6.278 -31.776 1.00 44.66 238 ILE A N 1
ATOM 1823 C CA . ILE A 1 238 ? 29.416 -4.980 -31.071 1.00 44.66 238 ILE A CA 1
ATOM 1824 C C . ILE A 1 238 ? 30.522 -4.775 -30.000 1.00 44.66 238 ILE A C 1
ATOM 1826 O O . ILE A 1 238 ? 30.840 -3.652 -29.616 1.00 44.66 238 ILE A O 1
ATOM 1830 N N . ARG A 1 239 ? 31.211 -5.843 -29.565 1.00 40.66 239 ARG A N 1
ATOM 1831 C CA . ARG A 1 239 ? 32.355 -5.764 -28.636 1.00 40.66 239 ARG A CA 1
ATOM 1832 C C . ARG A 1 239 ? 33.682 -5.293 -29.260 1.00 40.66 239 ARG A C 1
ATOM 1834 O O . ARG A 1 239 ? 34.543 -4.842 -28.505 1.00 40.66 239 ARG A O 1
ATOM 1841 N N . LYS A 1 240 ? 33.880 -5.358 -30.586 1.00 38.78 240 LYS A N 1
ATOM 1842 C CA . LYS A 1 240 ? 35.186 -5.048 -31.219 1.00 38.78 240 LYS A CA 1
ATOM 1843 C C . LYS A 1 240 ? 35.436 -3.567 -31.517 1.00 38.78 240 LYS A C 1
ATOM 1845 O O . LYS A 1 240 ? 36.590 -3.176 -31.660 1.00 38.78 240 LYS A O 1
ATOM 1850 N N . VAL A 1 241 ? 34.410 -2.716 -31.502 1.00 41.75 241 VAL A N 1
ATOM 1851 C CA . VAL A 1 241 ? 34.576 -1.263 -31.735 1.00 41.75 241 VAL A CA 1
ATOM 1852 C C . VAL A 1 241 ? 35.360 -0.575 -30.594 1.00 41.75 241 VAL A C 1
ATOM 1854 O O . VAL A 1 241 ? 35.899 0.518 -30.759 1.00 41.75 241 VAL A O 1
ATOM 1857 N N . ARG A 1 242 ? 35.526 -1.246 -29.442 1.00 42.41 242 ARG A N 1
ATOM 1858 C CA . ARG A 1 242 ? 36.230 -0.721 -28.258 1.00 42.41 242 ARG A CA 1
ATOM 1859 C C . ARG A 1 242 ? 37.742 -0.523 -28.417 1.00 42.41 242 ARG A C 1
ATOM 1861 O O . ARG A 1 242 ? 38.299 0.297 -27.696 1.00 42.41 242 ARG A O 1
ATOM 1868 N N . GLN A 1 243 ? 38.429 -1.217 -29.326 1.00 37.72 243 GLN A N 1
ATOM 1869 C CA . GLN A 1 243 ? 39.900 -1.140 -29.380 1.00 37.72 243 GLN A CA 1
ATOM 1870 C C . GLN A 1 243 ? 40.459 0.047 -30.181 1.00 37.72 243 GLN A C 1
ATOM 1872 O O . GLN A 1 243 ? 41.634 0.371 -30.024 1.00 37.72 243 GLN A O 1
ATOM 1877 N N . HIS A 1 244 ? 39.650 0.763 -30.971 1.00 38.00 244 HIS A N 1
ATOM 1878 C CA . HIS A 1 244 ? 40.156 1.890 -31.770 1.00 38.00 244 HIS A CA 1
ATOM 1879 C C . HIS A 1 244 ? 39.946 3.283 -31.163 1.00 38.00 244 HIS A C 1
ATOM 1881 O O . HIS A 1 244 ? 40.631 4.216 -31.579 1.00 38.00 244 HIS A O 1
ATOM 1887 N N . GLN A 1 245 ? 39.110 3.445 -30.130 1.00 39.25 245 GLN A N 1
ATOM 1888 C CA . GLN A 1 245 ? 38.948 4.749 -29.461 1.00 39.25 245 GLN A CA 1
ATOM 1889 C C . GLN A 1 245 ? 39.965 5.025 -28.338 1.00 39.25 245 GLN A C 1
ATOM 1891 O O . GLN A 1 245 ? 40.126 6.175 -27.940 1.00 39.25 245 GLN A O 1
ATOM 1896 N N . HIS A 1 246 ? 40.691 4.019 -27.838 1.00 35.22 246 HIS A N 1
A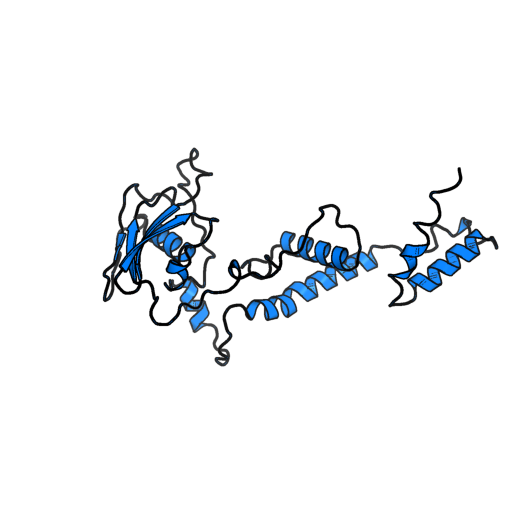TOM 1897 C CA . HIS A 1 246 ? 41.707 4.213 -26.786 1.00 35.22 246 HIS A CA 1
ATOM 1898 C C . HIS A 1 246 ? 43.156 4.316 -27.296 1.00 35.22 246 HIS A C 1
ATOM 1900 O O . HIS A 1 246 ? 44.052 4.586 -26.506 1.00 35.22 246 HIS A O 1
ATOM 1906 N N . GLY A 1 247 ? 43.399 4.185 -28.606 1.00 33.44 247 GLY A N 1
ATOM 1907 C CA . GLY A 1 247 ? 44.752 4.215 -29.186 1.00 33.44 247 GLY A CA 1
ATOM 1908 C C . GLY A 1 247 ? 45.259 5.572 -29.701 1.00 33.44 247 GLY A C 1
ATOM 1909 O O . GLY A 1 247 ? 46.378 5.630 -30.194 1.00 33.44 247 GLY A O 1
ATOM 1910 N N . LYS A 1 248 ? 44.476 6.661 -29.637 1.00 38.56 248 LYS A N 1
ATOM 1911 C CA . LYS A 1 248 ? 44.866 7.981 -30.194 1.00 38.56 248 LYS A CA 1
ATOM 1912 C C . LYS A 1 248 ? 44.763 9.139 -29.194 1.00 38.56 248 LYS A C 1
ATOM 1914 O O . LYS A 1 248 ? 44.313 10.229 -29.530 1.00 38.56 248 LYS A O 1
ATOM 1919 N N . ARG A 1 249 ? 45.192 8.911 -27.951 1.00 34.06 249 ARG A N 1
ATOM 1920 C CA . ARG A 1 249 ? 45.528 9.987 -26.998 1.00 34.06 249 ARG A CA 1
ATOM 1921 C C . ARG A 1 249 ? 46.963 9.834 -26.498 1.00 34.06 249 ARG A C 1
ATOM 1923 O O . ARG A 1 249 ? 47.195 9.745 -25.302 1.00 34.06 249 ARG A O 1
ATOM 1930 N N . HIS A 1 250 ? 47.915 9.761 -27.419 1.00 33.34 250 HIS A N 1
ATOM 1931 C CA . HIS A 1 250 ? 49.315 10.122 -27.191 1.00 33.34 250 HIS A CA 1
ATOM 1932 C C . HIS A 1 250 ? 49.929 10.440 -28.557 1.00 33.34 250 HIS A C 1
ATOM 1934 O O . HIS A 1 250 ? 49.648 9.731 -29.519 1.00 33.34 250 HIS A O 1
ATOM 1940 N N . VAL A 1 251 ? 50.749 11.491 -28.611 1.00 32.50 251 VAL A N 1
ATOM 1941 C CA . VAL A 1 251 ? 51.337 12.143 -29.798 1.00 32.50 251 VAL A CA 1
ATOM 1942 C C . VAL A 1 251 ? 50.420 13.181 -30.468 1.00 32.50 251 VAL A C 1
ATOM 1944 O O . VAL A 1 251 ? 49.845 12.944 -31.527 1.00 32.50 251 VAL A O 1
ATOM 1947 N N . MET A 1 252 ? 50.255 14.345 -29.840 1.00 30.77 252 MET A N 1
ATOM 1948 C CA . MET A 1 252 ? 51.078 15.544 -30.077 1.00 30.77 252 MET A CA 1
ATOM 1949 C C . MET A 1 252 ? 50.841 16.540 -28.941 1.00 30.77 252 MET A C 1
ATOM 1951 O O . MET A 1 252 ? 49.691 16.581 -28.448 1.00 30.77 252 MET A O 1
#

Sequence (252 aa):
MRRLFQNTLDNGALDDLYAMLKSSVGLVDPYGRTPAPLCQDHLPVTAAKNDAAVLVALKDIRNVNRLAANQNLNFSKQGVTVIYGANGAGKSGYSRVLKRACRARDVSEDVRPNVLDKSKATAIPEASFDIELGAKPVTVNWKKNGHAPVELATIAVFDTHCARSYLDLQQEVAYLPYGLDVVENLARIVLPRITEKLNAEIAATPTTKEAFSHLARPTKVSELIDSLEHVLNHPNNIRKVRQHQHGKRHVM

Organism: NCBI:txid1054498

InterPro domains:
  IPR027417 P-loop containing nucleoside triphosphate hydrolase [G3DSA:3.40.50.300] (56-249)
  IPR027417 P-loop containing nucleoside triphosphate hydrolase [SSF52540] (67-190)

Secondary structure (DSSP, 8-state):
-TTTTSS---HHHHHHHHHHHHHHTTPPPTT---PPPP-GGGS-----TT-PEEEEEEEEEESSTTPPTT--EE--SSS-------TTSSHHHHHHHHHHHTEES---S-----TT-GGGTTPPPEEEEEEEETTEEEEEEEETTSPPPGGGGG-EE--HHHHHHHHS--S------TT-HHHHHIIIIIHHHHHHHHHHHHHHS---GGGGGGG-SSSHHHHHHHHHHHHHTSTT-TTGGGGTSSS-SS--

pLDDT: mean 72.66, std 17.33, range [30.77, 95.75]